Protein AF-K0RKS3-F1 (afdb_monomer_lite)

Sequence (203 aa):
MADDGNSTKRPNAKTAEDDRIIAELRRRNAELESEIEQRRGRQDELESEIEKLRSYRRRGGRREGDHEVLPVVTEVIVNTAVDLSRLDTSLVNQVSSFLGTARELLNLALTCKSFGRPDPETALNWSLVEEVARQIVRSRATDAEMSILPRYDSSCTVTWLSILHRFEHPLLFDVLLGRYVEYLNRDKTKVCGTYGRGYQGGS

Foldseek 3Di:
DDDDDPPPPDPPPVVVVVVVVVV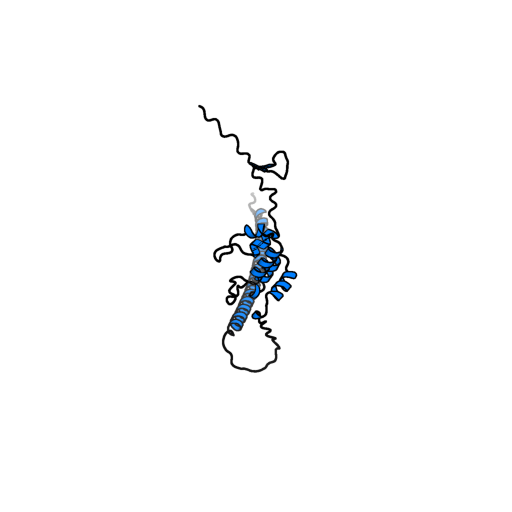VVVVVVVVVVVVVVVVVVVVVVVVVVVVVVVVVVVVVVPPPDDDDDDDDDDPPPPPCPPPCVPVDVVVLVVVLVVVVALVSLVVCLVVDVQQVAQDPVDPPRGGSSLVSLQVSCVVPDDPVRVVPDDPPDPPDPDTSSNVRNCVVVPPPCPPVPDPFKDADVPPPVGIDGPPDDDDDDDD

Secondary structure (DSSP, 8-state):
---------PPPHHHHHHHHHHHHHHHHHHHHHHHHHHHHHHHHHHHHHHHHHHHHHHHHTT-SS------------------GGG--HHHHHHHHHH--SHHHHHHHHHH-HHHHSB-SSSS--SBHHHHHHHHHHHHHS-HHHHHHSPP--TT----HHHHHHHHHS---GGG-S-TTEEEGGG-TT-EEE----------

Organism: Thalassiosira oceanica (NCBI:txid159749)

pLDDT: mean 70.83, std 16.68, range [35.34, 95.12]

Structure (mmCIF, N/CA/C/O backbone):
data_AF-K0RKS3-F1
#
_entry.id   AF-K0RKS3-F1
#
loop_
_atom_site.group_PDB
_atom_site.id
_atom_site.type_symbol
_atom_site.label_atom_id
_atom_site.label_alt_id
_atom_site.label_comp_id
_atom_site.label_asym_id
_atom_site.label_entity_id
_atom_site.label_seq_id
_atom_site.pdbx_PDB_ins_code
_atom_site.Cartn_x
_atom_site.Cartn_y
_atom_site.Cartn_z
_atom_site.occupancy
_atom_site.B_iso_or_equiv
_atom_site.auth_seq_id
_atom_site.auth_comp_id
_atom_site.auth_asym_id
_atom_site.auth_atom_id
_atom_site.pdbx_PDB_model_num
ATOM 1 N N . MET A 1 1 ? -57.908 56.350 61.487 1.00 42.00 1 MET A N 1
ATOM 2 C CA . MET A 1 1 ? -57.140 57.263 60.618 1.00 42.00 1 MET A CA 1
ATOM 3 C C . MET A 1 1 ? -55.837 56.554 60.288 1.00 42.00 1 MET A C 1
ATOM 5 O O . MET A 1 1 ? -55.171 56.178 61.240 1.00 42.00 1 MET A O 1
ATOM 9 N N . ALA A 1 2 ? -55.572 56.370 58.987 1.00 47.62 2 ALA A N 1
ATOM 10 C CA . ALA A 1 2 ? -54.361 55.855 58.321 1.00 47.62 2 ALA A CA 1
ATOM 11 C C . ALA A 1 2 ? -53.917 54.413 58.675 1.00 47.62 2 ALA A C 1
ATOM 13 O O . ALA A 1 2 ? -53.667 54.123 59.837 1.00 47.62 2 ALA A O 1
ATOM 14 N N . ASP A 1 3 ? -53.960 53.427 57.775 1.00 49.06 3 ASP A N 1
ATOM 15 C CA . ASP A 1 3 ? -53.414 53.282 56.401 1.00 49.06 3 ASP A CA 1
ATOM 16 C C . ASP A 1 3 ? -52.046 52.573 56.386 1.00 49.06 3 ASP A C 1
ATOM 18 O O . ASP A 1 3 ? -51.196 52.761 57.254 1.00 49.06 3 ASP A O 1
ATOM 22 N N . ASP A 1 4 ? -51.952 51.683 55.407 1.00 61.41 4 ASP A N 1
ATOM 23 C CA . ASP A 1 4 ? -51.148 50.487 55.249 1.00 61.41 4 ASP A CA 1
ATOM 24 C C . ASP A 1 4 ? -49.665 50.725 54.941 1.00 61.41 4 ASP A C 1
ATOM 26 O O . ASP A 1 4 ? -49.236 51.754 54.426 1.00 61.41 4 ASP A O 1
ATOM 30 N N . GLY A 1 5 ? -48.864 49.682 55.173 1.00 48.88 5 GLY A N 1
ATOM 31 C CA . GLY A 1 5 ? -47.469 49.652 54.740 1.00 48.88 5 GLY A CA 1
ATOM 32 C C . GLY A 1 5 ? -46.819 48.271 54.729 1.00 48.88 5 GLY A C 1
ATOM 33 O O . GLY A 1 5 ? -45.599 48.182 54.856 1.00 48.88 5 GLY A O 1
ATOM 34 N N . ASN A 1 6 ? -47.579 47.176 54.593 1.00 49.72 6 ASN A N 1
ATOM 35 C CA . ASN A 1 6 ? -46.974 45.854 54.401 1.00 49.72 6 ASN A CA 1
ATOM 36 C C . ASN A 1 6 ? -46.549 45.687 52.934 1.00 49.72 6 ASN A C 1
ATOM 38 O O . ASN A 1 6 ? -47.300 45.187 52.095 1.00 49.72 6 ASN A O 1
ATOM 42 N N . SER A 1 7 ? -45.330 46.130 52.628 1.00 49.47 7 SER A N 1
ATOM 43 C CA . SER A 1 7 ? -44.671 45.905 51.342 1.00 49.47 7 SER A CA 1
ATOM 44 C C . SER A 1 7 ? -44.356 44.416 51.162 1.00 49.47 7 SER A C 1
ATOM 46 O O . SER A 1 7 ? -43.252 43.931 51.408 1.00 49.47 7 SER A O 1
ATOM 48 N N . THR A 1 8 ? -45.352 43.665 50.700 1.00 52.31 8 THR A N 1
ATOM 49 C CA . THR A 1 8 ? -45.174 42.297 50.216 1.00 52.31 8 THR A CA 1
ATOM 50 C C . THR A 1 8 ? -44.309 42.365 48.957 1.00 52.31 8 THR A C 1
ATOM 52 O O . THR A 1 8 ? -44.796 42.575 47.846 1.00 52.31 8 THR A O 1
ATOM 55 N N . LYS A 1 9 ? -42.987 42.241 49.134 1.00 58.06 9 LYS A N 1
ATOM 56 C CA . LYS A 1 9 ? -42.023 42.045 48.047 1.00 58.06 9 LYS A CA 1
ATOM 57 C C . LYS A 1 9 ? -42.425 40.785 47.281 1.00 58.06 9 LYS A C 1
ATOM 59 O O . LYS A 1 9 ? -42.113 39.672 47.692 1.00 58.06 9 LYS A O 1
ATOM 64 N N . ARG A 1 10 ? -43.142 40.961 46.170 1.00 61.53 10 ARG A N 1
ATOM 65 C CA . ARG A 1 10 ? -43.351 39.901 45.183 1.00 61.53 10 ARG A CA 1
ATOM 66 C C . ARG A 1 10 ? -41.970 39.448 44.688 1.00 61.53 10 ARG A C 1
ATOM 68 O O . ARG A 1 10 ? -41.182 40.316 44.305 1.00 61.53 10 ARG A O 1
ATOM 75 N N . PRO A 1 11 ? -41.644 38.144 44.698 1.00 56.41 11 PRO A N 1
ATOM 76 C CA . PRO A 1 11 ? -40.397 37.677 44.110 1.00 56.41 11 PRO A CA 1
ATOM 77 C C . PRO A 1 11 ? -40.411 38.022 42.616 1.00 56.41 11 PRO A C 1
ATOM 79 O O . PRO A 1 11 ? -41.382 37.745 41.910 1.00 56.41 11 PRO A O 1
ATOM 82 N N . ASN A 1 12 ? -39.365 38.707 42.151 1.00 60.41 12 ASN A N 1
ATOM 83 C CA . ASN A 1 12 ? -39.224 39.113 40.757 1.00 60.41 12 ASN A CA 1
ATOM 84 C C . ASN A 1 12 ? -39.231 37.863 39.866 1.00 60.41 12 ASN A C 1
ATOM 86 O O . ASN A 1 12 ? -38.428 36.959 40.068 1.00 60.41 12 ASN A O 1
ATOM 90 N N . ALA A 1 13 ? -40.091 37.830 38.845 1.00 61.72 13 ALA A N 1
ATOM 91 C CA . ALA A 1 13 ? -40.214 36.698 37.918 1.00 61.72 13 ALA A CA 1
ATOM 92 C C . ALA A 1 13 ? -38.887 36.305 37.233 1.00 61.72 13 ALA A C 1
ATOM 94 O O . ALA A 1 13 ? -38.717 35.157 36.841 1.0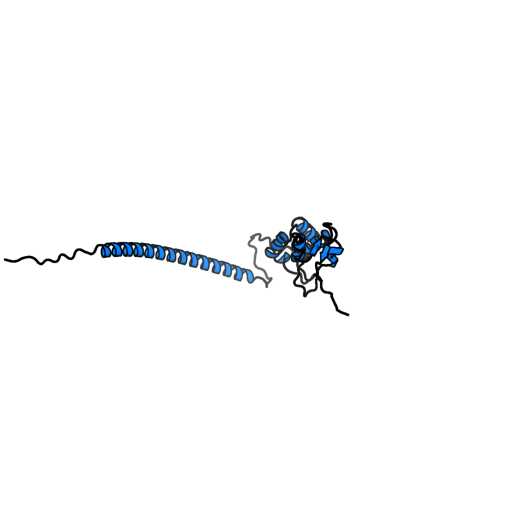0 61.72 13 ALA A O 1
ATOM 95 N N . LYS A 1 14 ? -37.929 37.239 37.142 1.00 66.31 14 LYS A N 1
ATOM 96 C CA . LYS A 1 14 ? -36.563 36.977 36.662 1.00 66.31 14 LYS A CA 1
ATOM 97 C C . LYS A 1 14 ? -35.789 36.018 37.575 1.00 66.31 14 LYS A C 1
ATOM 99 O O . LYS A 1 14 ? -35.139 35.115 37.079 1.00 66.31 14 LYS A O 1
ATOM 104 N N . THR A 1 15 ? -35.930 36.152 38.893 1.00 71.12 15 THR A N 1
ATOM 105 C CA . THR A 1 15 ? -35.208 35.330 39.876 1.00 71.12 15 THR A CA 1
ATOM 106 C C . THR A 1 15 ? -35.653 33.866 39.827 1.00 71.12 15 THR A C 1
ATOM 108 O O . THR A 1 15 ? -34.830 32.969 39.924 1.00 71.12 15 THR A O 1
ATOM 111 N N . ALA A 1 16 ? -36.945 33.618 39.585 1.00 74.31 16 ALA A N 1
ATOM 112 C CA . ALA A 1 16 ? -37.473 32.261 39.446 1.00 74.31 16 ALA A CA 1
ATOM 113 C C . ALA A 1 16 ? -37.014 31.559 38.154 1.00 74.31 16 ALA A C 1
ATOM 115 O O . ALA A 1 16 ? -36.912 30.335 38.126 1.00 74.31 16 ALA A O 1
ATOM 116 N N . GLU A 1 17 ? -36.757 32.317 37.085 1.00 80.06 17 GLU A N 1
ATOM 117 C CA . GLU A 1 17 ? -36.225 31.773 35.832 1.00 80.06 17 GLU A CA 1
ATOM 118 C C . GLU A 1 17 ? -34.720 31.501 35.942 1.00 80.06 17 GLU A C 1
ATOM 120 O O . GLU A 1 17 ? -34.258 30.432 35.543 1.00 80.06 17 GLU A O 1
ATOM 125 N N . ASP A 1 18 ? -33.975 32.403 36.586 1.00 83.75 18 ASP A N 1
ATOM 126 C CA . ASP A 1 18 ? -32.560 32.197 36.902 1.00 83.75 18 ASP A CA 1
ATOM 127 C C . ASP A 1 18 ? -32.364 30.935 37.768 1.00 83.75 18 ASP A C 1
ATOM 129 O O . ASP A 1 18 ? -31.497 30.112 37.476 1.00 83.75 18 ASP A O 1
ATOM 133 N N . ASP A 1 19 ? -33.224 30.711 38.769 1.00 86.06 19 ASP A N 1
ATOM 134 C CA . ASP A 1 19 ? -33.186 29.512 39.619 1.00 86.06 19 ASP A CA 1
ATOM 135 C C . ASP A 1 19 ? -33.435 28.213 38.831 1.00 86.06 19 ASP A C 1
ATOM 137 O O . ASP A 1 19 ? -32.806 27.184 39.102 1.00 86.06 19 ASP A O 1
ATOM 141 N N . ARG A 1 20 ? -34.314 28.247 37.820 1.00 87.25 20 ARG A N 1
ATOM 142 C CA . ARG A 1 20 ? -34.569 27.102 36.926 1.00 87.25 20 ARG A CA 1
ATOM 143 C C . ARG A 1 20 ? -33.373 26.806 36.034 1.00 87.25 20 ARG A C 1
ATOM 145 O O . ARG A 1 20 ? -32.985 25.646 35.906 1.00 87.25 20 ARG A O 1
ATOM 152 N N . ILE A 1 21 ? -32.767 27.842 35.459 1.00 89.94 21 ILE A N 1
ATOM 153 C CA . ILE A 1 21 ? -31.565 27.709 34.628 1.00 89.94 21 ILE A CA 1
ATOM 154 C C . ILE A 1 21 ? -30.411 27.148 35.467 1.00 89.94 21 ILE A C 1
ATOM 156 O O . ILE A 1 21 ? -29.719 26.231 35.030 1.00 89.94 21 ILE A O 1
ATOM 160 N N . ILE A 1 22 ? -30.234 27.633 36.699 1.00 91.25 22 ILE A N 1
ATOM 161 C CA . ILE A 1 22 ? -29.212 27.131 37.625 1.00 91.25 22 ILE A CA 1
ATOM 162 C C . ILE A 1 22 ? -29.457 25.657 37.973 1.00 91.25 22 ILE A C 1
ATOM 164 O O . ILE A 1 22 ? -28.504 24.877 38.020 1.00 91.25 22 ILE A O 1
ATOM 168 N N . ALA A 1 23 ? -30.709 25.252 38.205 1.00 90.50 23 ALA A N 1
ATOM 169 C CA . ALA A 1 23 ? -31.046 23.856 38.478 1.00 90.50 23 ALA A CA 1
ATOM 170 C C . ALA A 1 23 ? -30.726 22.940 37.283 1.00 90.50 23 ALA A C 1
ATOM 172 O O . ALA A 1 23 ? -30.129 21.877 37.470 1.00 90.50 23 ALA A O 1
ATOM 173 N N . GLU A 1 24 ? -31.044 23.372 36.062 1.00 93.06 24 GLU A N 1
ATOM 174 C CA . GLU A 1 24 ? -30.756 22.608 34.845 1.00 93.06 24 GLU A CA 1
ATOM 175 C C . GLU A 1 24 ? -29.248 22.520 34.563 1.00 93.06 24 GLU A C 1
ATOM 177 O O . GLU A 1 24 ? -28.729 21.446 34.257 1.00 93.06 24 GLU A O 1
ATOM 182 N N . LEU A 1 25 ? -28.505 23.617 34.756 1.00 93.19 25 LEU A N 1
ATOM 183 C CA . LEU A 1 25 ? -27.043 23.618 34.641 1.00 93.19 25 LEU A CA 1
ATOM 184 C C . LEU A 1 25 ? -26.387 22.688 35.666 1.00 93.19 25 LEU A C 1
ATOM 186 O O . LEU A 1 25 ? -25.456 21.964 35.325 1.00 93.19 25 LEU A O 1
ATOM 190 N N . ARG A 1 26 ? -26.885 22.655 36.909 1.00 93.38 26 ARG A N 1
ATOM 191 C CA . ARG A 1 26 ? -26.395 21.722 37.937 1.00 93.38 26 ARG A CA 1
ATOM 192 C C . ARG A 1 26 ? -26.655 20.269 37.560 1.00 93.38 26 ARG A C 1
ATOM 194 O O . ARG A 1 26 ? -25.766 19.441 37.730 1.00 93.38 26 ARG A O 1
ATOM 201 N N . ARG A 1 27 ? -27.838 19.965 37.021 1.00 94.06 27 ARG A N 1
ATOM 202 C CA . ARG A 1 27 ? -28.171 18.621 36.538 1.00 94.06 27 ARG A CA 1
ATOM 203 C C . ARG A 1 27 ? -27.228 18.188 35.417 1.00 94.06 27 ARG A C 1
ATOM 205 O O . ARG A 1 27 ? -26.667 17.098 35.483 1.00 94.06 27 ARG A O 1
ATOM 212 N N . ARG A 1 28 ? -27.020 19.053 34.423 1.00 92.88 28 ARG A N 1
ATOM 213 C CA . ARG A 1 28 ? -26.131 18.774 33.290 1.00 92.88 28 ARG A CA 1
ATOM 214 C C . ARG A 1 28 ? -24.668 18.651 33.713 1.00 92.88 28 ARG A C 1
ATOM 216 O O . ARG A 1 28 ? -23.963 17.803 33.184 1.00 92.88 28 ARG A O 1
ATOM 223 N N . ASN A 1 29 ? -24.221 19.448 34.683 1.00 91.69 29 ASN A N 1
ATOM 224 C CA . ASN A 1 29 ? -22.881 19.307 35.252 1.00 91.69 29 ASN A CA 1
ATOM 225 C C . ASN A 1 29 ? -22.706 17.956 35.952 1.00 91.69 29 ASN A C 1
ATOM 227 O O . ASN A 1 29 ? -21.710 17.293 35.699 1.00 91.69 29 ASN A O 1
ATOM 231 N N . ALA A 1 30 ? -23.683 17.507 36.745 1.00 94.50 30 ALA A N 1
ATOM 232 C CA . ALA A 1 30 ? -23.619 16.194 37.389 1.00 94.50 30 ALA A CA 1
ATOM 233 C C . ALA A 1 30 ? -23.585 15.038 36.368 1.00 94.50 30 ALA A C 1
ATOM 235 O O . ALA A 1 30 ? -22.858 14.062 36.548 1.00 94.50 30 ALA A O 1
ATOM 236 N N . GLU A 1 31 ? -24.339 15.152 35.271 1.00 95.12 31 GLU A N 1
ATOM 237 C CA . GLU A 1 31 ? -24.310 14.177 34.173 1.00 95.12 31 GLU A CA 1
ATOM 238 C C . GLU A 1 31 ? -22.947 14.155 33.462 1.00 95.12 31 GLU A C 1
ATOM 240 O O . GLU A 1 31 ? -22.367 13.086 33.269 1.00 95.12 31 GLU A O 1
ATOM 245 N N . LEU A 1 32 ? -22.395 15.328 33.137 1.00 94.25 32 LEU A N 1
ATOM 246 C CA . LEU A 1 32 ? -21.073 15.450 32.518 1.00 94.25 32 LEU A CA 1
ATOM 247 C C . LEU A 1 32 ? -19.954 14.940 33.433 1.00 94.25 32 LEU A C 1
ATOM 249 O O . LEU A 1 32 ? -19.039 14.273 32.958 1.00 94.25 32 LEU A O 1
ATOM 253 N N . GLU A 1 33 ? -20.024 15.215 34.736 1.00 93.88 33 GLU A N 1
ATOM 254 C CA . GLU A 1 33 ? -19.082 14.686 35.727 1.00 93.88 33 GLU A CA 1
ATOM 255 C C . GLU A 1 33 ? -19.133 13.153 35.778 1.00 93.88 33 GLU A C 1
ATOM 257 O O . GLU A 1 33 ? -18.087 12.504 35.740 1.00 93.88 33 GLU A O 1
ATOM 262 N N . SER A 1 34 ? -20.335 12.564 35.759 1.00 94.56 34 SER A N 1
ATOM 263 C CA . SER A 1 34 ? -20.501 11.108 35.686 1.00 94.56 34 SER A CA 1
ATOM 264 C C . SER A 1 34 ? -19.926 10.518 34.394 1.00 94.56 34 SER A C 1
ATOM 266 O O . SER A 1 34 ? -19.338 9.435 34.421 1.00 94.56 34 SER A O 1
ATOM 268 N N . GLU A 1 35 ? -20.091 11.195 33.255 1.00 94.12 35 GLU A N 1
ATOM 269 C CA . GLU A 1 35 ? -19.547 10.734 31.974 1.00 94.12 35 GLU A CA 1
ATOM 270 C C . GLU A 1 35 ? -18.014 10.830 31.942 1.00 94.12 35 GLU A C 1
ATOM 272 O O . GLU A 1 35 ? -17.340 9.926 31.439 1.00 94.12 35 GLU A O 1
ATOM 277 N N . ILE A 1 36 ? -17.448 11.900 32.505 1.00 95.06 36 ILE A N 1
ATOM 278 C CA . ILE A 1 36 ? -15.997 12.071 32.636 1.00 95.06 36 ILE A CA 1
ATOM 279 C C . ILE A 1 36 ? -15.411 10.944 33.483 1.00 95.06 36 ILE A C 1
ATOM 281 O O . ILE A 1 36 ? -14.413 10.349 33.075 1.00 95.06 36 ILE A O 1
ATOM 285 N N . GLU A 1 37 ? -16.036 10.615 34.611 1.00 94.69 37 GLU A N 1
ATOM 286 C CA . GLU A 1 37 ? -15.567 9.540 35.484 1.00 94.69 37 GLU A CA 1
ATOM 287 C C . GLU A 1 37 ? -15.614 8.179 34.776 1.00 94.69 37 GLU A C 1
ATOM 289 O O . GLU A 1 37 ? -14.643 7.423 34.789 1.00 94.69 37 GLU A O 1
ATOM 294 N N . GLN A 1 38 ? -16.695 7.901 34.040 1.00 94.88 38 GLN A N 1
ATOM 295 C CA . GLN A 1 38 ? -16.802 6.677 33.246 1.00 94.88 38 GLN A CA 1
ATOM 296 C C . GLN A 1 38 ? -15.717 6.592 32.161 1.00 94.88 38 GLN A C 1
ATOM 298 O O . GLN A 1 38 ? -15.143 5.525 31.926 1.00 94.88 38 GLN A O 1
ATOM 303 N N . ARG A 1 39 ? -15.434 7.704 31.473 1.00 94.62 39 ARG A N 1
ATOM 304 C CA . ARG A 1 39 ? -14.383 7.764 30.447 1.00 94.62 39 ARG A CA 1
ATOM 305 C C . ARG A 1 39 ? -12.995 7.571 31.054 1.00 94.62 39 ARG A C 1
ATOM 307 O O . ARG A 1 39 ? -12.196 6.862 30.448 1.00 94.62 39 ARG A O 1
ATOM 314 N N . ARG A 1 40 ? -12.731 8.143 32.234 1.00 92.88 40 ARG A N 1
ATOM 315 C CA . ARG A 1 40 ? -11.474 7.956 32.975 1.00 92.88 40 ARG A CA 1
ATOM 316 C C . ARG A 1 40 ? -11.265 6.499 33.366 1.00 92.88 40 ARG A C 1
ATOM 318 O O . ARG A 1 40 ? -10.239 5.942 33.005 1.00 92.88 40 ARG A O 1
ATOM 325 N N . GLY A 1 41 ? -12.273 5.843 33.946 1.00 94.00 41 GLY A N 1
ATOM 326 C CA . GLY A 1 41 ? -12.173 4.418 34.282 1.00 94.00 41 GLY A CA 1
ATOM 327 C C . GLY A 1 41 ? -11.891 3.530 33.062 1.00 94.00 41 GLY A C 1
ATOM 328 O O . GLY A 1 41 ? -11.064 2.624 33.122 1.00 94.00 41 GLY A O 1
ATOM 329 N N . ARG A 1 42 ? -12.516 3.832 31.915 1.00 94.12 42 ARG A N 1
ATOM 330 C CA . ARG A 1 42 ? -12.252 3.111 30.658 1.00 94.12 42 ARG A CA 1
ATOM 331 C C . ARG A 1 42 ? -10.840 3.375 30.120 1.00 94.12 42 ARG A C 1
ATOM 333 O O . ARG A 1 42 ? -10.242 2.492 29.513 1.00 94.12 42 ARG A O 1
ATOM 340 N N . GLN A 1 43 ? -10.316 4.583 30.315 1.00 93.31 43 GLN A N 1
ATOM 341 C CA . GLN A 1 43 ? -8.949 4.924 29.934 1.00 93.31 43 GLN A CA 1
ATOM 342 C C . GLN A 1 43 ? -7.933 4.179 30.810 1.00 93.31 43 GLN A C 1
ATOM 344 O O . GLN A 1 43 ? -7.010 3.584 30.262 1.00 93.31 43 GLN A O 1
ATOM 349 N N . ASP A 1 44 ? -8.152 4.121 32.125 1.00 94.00 44 ASP A N 1
ATOM 350 C CA . ASP A 1 44 ? -7.295 3.385 33.063 1.00 94.00 44 ASP A CA 1
ATOM 351 C C . ASP A 1 44 ? -7.256 1.877 32.741 1.00 94.00 44 ASP A C 1
ATOM 353 O O . ASP A 1 44 ? -6.198 1.243 32.787 1.00 94.00 44 ASP A O 1
ATOM 357 N N . GLU A 1 45 ? -8.398 1.294 32.356 1.00 95.12 45 GLU A N 1
ATOM 358 C CA . GLU A 1 45 ? -8.487 -0.106 31.918 1.00 95.12 45 GLU A CA 1
ATOM 359 C C . GLU A 1 45 ? -7.667 -0.361 30.643 1.00 95.12 45 GLU A C 1
ATOM 361 O O . GLU A 1 45 ? -6.851 -1.286 30.598 1.00 95.12 45 GLU A O 1
ATOM 366 N N . LEU A 1 46 ? -7.827 0.493 29.627 1.00 94.25 46 LEU A N 1
ATOM 367 C CA . LEU A 1 46 ? -7.068 0.400 28.377 1.00 94.25 46 LEU A CA 1
ATOM 368 C C . LEU A 1 46 ? -5.564 0.615 28.597 1.00 94.25 46 LEU A C 1
ATOM 370 O O . LEU A 1 46 ? -4.744 -0.069 27.983 1.00 94.25 46 LEU A O 1
ATOM 374 N N . GLU A 1 47 ? -5.177 1.538 29.478 1.00 94.56 47 GLU A N 1
ATOM 375 C CA . GLU A 1 47 ? -3.775 1.772 29.833 1.00 94.56 47 GLU A CA 1
ATOM 376 C C . GLU A 1 47 ? -3.161 0.554 30.544 1.00 94.56 47 GLU A C 1
ATOM 378 O O . GLU A 1 47 ? -2.046 0.142 30.205 1.00 94.56 47 GLU A O 1
ATOM 383 N N . SER A 1 48 ? -3.908 -0.088 31.448 1.00 92.50 48 SER A N 1
ATOM 384 C CA . SER A 1 48 ? -3.523 -1.354 32.088 1.00 92.50 48 SER A CA 1
ATOM 385 C C . SER A 1 48 ? -3.336 -2.482 31.066 1.00 92.50 48 SER A C 1
ATOM 387 O O . SER A 1 48 ? -2.341 -3.216 31.107 1.00 92.50 48 SER A O 1
ATOM 389 N N . GLU A 1 49 ? -4.241 -2.595 30.092 1.00 93.06 49 GLU A N 1
ATOM 390 C CA . GLU A 1 49 ? -4.140 -3.583 29.018 1.00 93.06 49 GLU A CA 1
ATOM 391 C C . GLU A 1 49 ? -2.924 -3.331 28.114 1.00 93.06 49 GLU A C 1
ATOM 393 O O . GLU A 1 49 ? -2.159 -4.257 27.822 1.00 93.06 49 GLU A O 1
ATOM 398 N N . ILE A 1 50 ? -2.680 -2.076 27.726 1.00 90.81 50 ILE A N 1
ATOM 399 C CA . ILE A 1 50 ? -1.498 -1.683 26.949 1.00 90.81 50 ILE A CA 1
ATOM 400 C C . ILE A 1 50 ? -0.218 -2.023 27.712 1.00 90.81 50 ILE A C 1
ATOM 402 O O . ILE A 1 50 ? 0.719 -2.569 27.119 1.00 90.81 50 ILE A O 1
ATOM 406 N N . GLU A 1 51 ? -0.154 -1.742 29.014 1.00 93.62 51 GLU A N 1
ATOM 407 C CA . GLU A 1 51 ? 1.021 -2.065 29.823 1.00 93.62 51 GLU A CA 1
ATOM 408 C C . GLU A 1 51 ? 1.220 -3.581 29.941 1.00 93.62 51 GLU A C 1
ATOM 410 O O . GLU A 1 51 ? 2.343 -4.081 29.801 1.00 93.62 51 GLU A O 1
ATOM 415 N N . LYS A 1 52 ? 0.130 -4.347 30.067 1.00 90.69 52 LYS A N 1
ATOM 416 C CA . LYS A 1 52 ? 0.164 -5.812 30.037 1.00 90.69 52 LYS A CA 1
ATOM 417 C C . LYS A 1 52 ? 0.705 -6.330 28.702 1.00 90.69 52 LYS A C 1
ATOM 419 O O . LYS A 1 52 ? 1.633 -7.141 28.703 1.00 90.69 52 LYS A O 1
ATOM 424 N N . LEU A 1 53 ? 0.225 -5.823 27.566 1.00 83.62 53 LEU A N 1
ATOM 425 C CA . LEU A 1 53 ? 0.714 -6.190 26.229 1.00 83.62 53 LEU A CA 1
ATOM 426 C C . LEU A 1 53 ? 2.184 -5.797 26.016 1.00 83.62 53 LEU A C 1
ATOM 428 O O . LEU A 1 53 ? 2.968 -6.574 25.463 1.00 83.62 53 LEU A O 1
ATOM 432 N N . ARG A 1 54 ? 2.603 -4.626 26.511 1.00 85.94 54 ARG A N 1
ATOM 433 C CA . ARG A 1 54 ? 4.012 -4.199 26.511 1.00 85.94 54 ARG A CA 1
ATOM 434 C C . ARG A 1 54 ? 4.877 -5.110 27.375 1.00 85.94 54 ARG A C 1
ATOM 436 O O . ARG A 1 54 ? 6.012 -5.407 27.000 1.00 85.94 54 ARG A O 1
ATOM 443 N N . SER A 1 55 ? 4.363 -5.583 28.509 1.00 80.25 55 SER A N 1
ATOM 444 C CA . SER A 1 55 ? 5.053 -6.554 29.362 1.00 80.25 55 SER A CA 1
ATOM 445 C C . SER A 1 55 ? 5.222 -7.908 28.662 1.00 80.25 55 SER A C 1
ATOM 447 O O . SER A 1 55 ? 6.326 -8.454 28.671 1.00 80.25 55 SER A O 1
ATOM 449 N N . TYR A 1 56 ? 4.192 -8.403 27.962 1.00 78.06 56 TYR A N 1
ATOM 450 C CA . TYR A 1 56 ? 4.277 -9.624 27.157 1.00 78.06 56 TYR A CA 1
ATOM 451 C C . TYR A 1 56 ? 5.296 -9.484 26.030 1.00 78.06 56 TYR A C 1
ATOM 453 O O . TYR A 1 56 ? 6.141 -10.360 25.861 1.00 78.06 56 TYR A O 1
ATOM 461 N N . ARG A 1 57 ? 5.293 -8.354 25.315 1.00 77.50 57 ARG A N 1
ATOM 462 C CA . ARG A 1 57 ? 6.278 -8.078 24.261 1.00 77.50 57 ARG A CA 1
ATOM 463 C C . ARG A 1 57 ? 7.706 -8.003 24.813 1.00 77.50 57 ARG A C 1
ATOM 465 O O . ARG A 1 57 ? 8.618 -8.538 24.195 1.00 77.50 57 ARG A O 1
ATOM 472 N N . ARG A 1 58 ? 7.905 -7.409 25.998 1.00 75.62 58 ARG A N 1
ATOM 473 C CA . ARG A 1 58 ? 9.213 -7.386 26.682 1.00 75.62 58 ARG A CA 1
ATOM 474 C C . ARG A 1 58 ? 9.669 -8.772 27.145 1.00 75.62 58 ARG A C 1
ATOM 476 O O . ARG A 1 58 ? 10.857 -9.064 27.060 1.00 75.62 58 ARG A O 1
ATOM 483 N N . ARG A 1 59 ? 8.753 -9.632 27.606 1.00 67.94 59 ARG A N 1
ATOM 484 C CA . ARG A 1 59 ? 9.070 -11.024 27.975 1.00 67.94 59 ARG A CA 1
ATOM 485 C C . ARG A 1 59 ? 9.356 -11.897 26.748 1.00 67.94 59 ARG A C 1
ATOM 487 O O . ARG A 1 59 ? 10.269 -12.711 26.800 1.00 67.94 59 ARG A O 1
ATOM 494 N N . GLY A 1 60 ? 8.633 -11.696 25.646 1.00 60.09 60 GLY A N 1
ATOM 495 C CA . GLY A 1 60 ? 8.867 -12.387 24.372 1.00 60.09 60 GLY A CA 1
ATOM 496 C C . GLY A 1 60 ? 10.138 -11.932 23.645 1.00 60.09 60 GLY A C 1
ATOM 497 O O . GLY A 1 60 ? 10.768 -12.733 22.968 1.00 60.09 60 GLY A O 1
ATOM 498 N N . GLY A 1 61 ? 10.561 -10.678 23.836 1.00 53.53 61 GLY A N 1
ATOM 499 C CA . GLY A 1 61 ? 11.774 -10.104 23.239 1.00 53.53 61 GLY A CA 1
ATOM 500 C C . GLY A 1 61 ? 13.091 -10.424 23.959 1.00 53.53 61 GLY A C 1
ATOM 501 O O . GLY A 1 61 ? 14.117 -9.867 23.590 1.00 53.53 61 GLY A O 1
ATOM 502 N N . ARG A 1 62 ? 13.087 -11.283 24.990 1.00 48.44 62 ARG A N 1
ATOM 503 C CA . ARG A 1 62 ? 14.297 -11.747 25.706 1.00 48.44 62 ARG A CA 1
ATOM 504 C C . ARG A 1 62 ? 14.722 -13.180 25.350 1.00 48.44 62 ARG A C 1
ATOM 506 O O . ARG A 1 62 ? 15.513 -13.769 26.073 1.00 48.44 62 ARG A O 1
ATOM 513 N N . ARG A 1 63 ? 14.200 -13.750 24.259 1.00 48.22 63 ARG A N 1
ATOM 514 C CA . ARG A 1 63 ? 14.580 -15.086 23.753 1.00 48.22 63 ARG A CA 1
ATOM 515 C C . ARG A 1 63 ? 15.354 -15.042 22.432 1.00 48.22 63 ARG A C 1
ATOM 517 O O . ARG A 1 63 ? 15.329 -15.994 21.663 1.00 48.22 63 ARG A O 1
ATOM 524 N N . GLU A 1 64 ? 16.057 -13.945 22.187 1.00 49.88 64 GLU A N 1
ATOM 525 C CA . GLU A 1 64 ? 17.099 -13.863 21.164 1.00 49.88 64 GLU A CA 1
ATOM 526 C C . GLU A 1 64 ? 18.447 -13.984 21.894 1.00 49.88 64 GLU A C 1
ATOM 528 O O . GLU A 1 64 ? 19.046 -12.986 22.282 1.00 49.88 64 GLU A O 1
ATOM 533 N N . GLY A 1 65 ? 18.842 -15.225 22.206 1.00 47.88 65 GLY A N 1
ATOM 534 C CA . GLY A 1 65 ? 20.082 -15.548 22.924 1.00 47.88 65 GLY A CA 1
ATOM 535 C C . GLY A 1 65 ? 19.868 -16.475 24.121 1.00 47.88 65 GLY A C 1
ATOM 536 O O . GLY A 1 65 ? 19.666 -15.998 25.229 1.00 47.88 65 GLY A O 1
ATOM 537 N N . ASP A 1 66 ? 19.810 -17.781 23.853 1.00 36.81 66 ASP A N 1
ATOM 538 C CA . ASP A 1 66 ? 20.414 -18.874 24.639 1.00 36.81 66 ASP A CA 1
ATOM 539 C C . ASP A 1 66 ? 19.693 -20.190 24.311 1.00 36.81 66 ASP A C 1
ATOM 541 O O . ASP A 1 66 ? 18.583 -20.483 24.763 1.00 36.81 66 ASP A O 1
ATOM 545 N N . HIS A 1 67 ? 20.353 -20.981 23.465 1.00 46.66 67 HIS A N 1
ATOM 546 C CA . HIS A 1 67 ? 20.191 -22.427 23.442 1.00 46.66 67 HIS A CA 1
ATOM 547 C C . HIS A 1 67 ? 20.672 -22.966 24.791 1.00 46.66 67 HIS A C 1
ATOM 549 O O . HIS A 1 67 ? 21.827 -22.752 25.111 1.00 46.66 67 HIS A O 1
ATOM 555 N N . GLU A 1 68 ? 19.805 -23.629 25.556 1.00 45.19 68 GLU A N 1
ATOM 556 C CA . GLU A 1 68 ? 20.079 -24.851 26.335 1.00 45.19 68 GLU A CA 1
ATOM 557 C C . GLU A 1 68 ? 18.774 -25.252 27.074 1.00 45.19 68 GLU A C 1
ATOM 559 O O . GLU A 1 68 ? 18.274 -24.556 27.954 1.00 45.19 68 GLU A O 1
ATOM 564 N N . VAL A 1 69 ? 18.194 -26.358 26.599 1.00 62.09 69 VAL A N 1
ATOM 565 C CA . VAL A 1 69 ? 17.281 -27.347 27.217 1.00 62.09 69 VAL A CA 1
ATOM 566 C C . VAL A 1 69 ? 16.393 -26.934 28.406 1.00 62.09 69 VAL A C 1
ATOM 568 O O . VAL A 1 69 ? 16.895 -26.753 29.503 1.00 62.09 69 VAL A O 1
ATOM 571 N N . LEU A 1 70 ? 15.060 -27.012 28.246 1.00 35.34 70 LEU A N 1
ATOM 572 C CA . LEU A 1 70 ? 14.102 -27.489 29.272 1.00 35.34 70 LEU A CA 1
ATOM 573 C C . LEU A 1 70 ? 12.743 -27.868 28.616 1.00 35.34 70 LEU A C 1
ATOM 575 O O . LEU A 1 70 ? 12.495 -27.497 27.468 1.00 35.34 70 LEU A O 1
ATOM 579 N N . PRO A 1 71 ? 11.905 -28.695 29.274 1.00 41.16 71 PRO A N 1
ATOM 580 C CA . PRO A 1 71 ? 11.354 -29.915 28.708 1.00 41.16 71 PRO A CA 1
ATOM 581 C C . PRO A 1 71 ? 9.944 -29.751 28.136 1.00 41.16 71 PRO A C 1
ATOM 583 O O . PRO A 1 71 ? 9.183 -28.857 28.495 1.00 41.16 71 PRO A O 1
ATOM 586 N N . VAL A 1 72 ? 9.630 -30.693 27.250 1.00 47.38 72 VAL A N 1
ATOM 587 C CA . VAL A 1 72 ? 8.372 -30.907 26.532 1.00 47.38 72 VAL A CA 1
ATOM 588 C C . VAL A 1 72 ? 7.135 -30.655 27.405 1.00 47.38 72 VAL A C 1
ATOM 590 O O . VAL A 1 72 ? 6.760 -31.482 28.231 1.00 47.38 72 VAL A O 1
ATOM 593 N N . VAL A 1 73 ? 6.440 -29.555 27.127 1.00 40.75 73 VAL A N 1
ATOM 594 C CA . VAL A 1 73 ? 4.975 -29.532 27.115 1.00 40.75 73 VAL A CA 1
ATOM 595 C C . VAL A 1 73 ? 4.600 -29.171 25.689 1.00 40.75 73 VAL A C 1
ATOM 597 O O . VAL A 1 73 ? 4.949 -28.105 25.188 1.00 40.75 73 VAL A O 1
ATOM 600 N N . THR A 1 74 ? 3.981 -30.129 25.011 1.00 48.72 74 THR A N 1
ATOM 601 C CA . THR A 1 74 ? 3.531 -30.052 23.625 1.00 48.72 74 THR A CA 1
ATOM 602 C C . THR A 1 74 ? 2.409 -29.026 23.483 1.00 48.72 74 THR A C 1
ATOM 604 O O . THR A 1 74 ? 1.242 -29.386 23.362 1.00 48.72 74 THR A O 1
ATOM 607 N N . GLU A 1 75 ? 2.745 -27.745 23.450 1.00 41.22 75 GLU A N 1
ATOM 608 C CA . GLU A 1 75 ? 2.065 -26.883 22.499 1.00 41.22 75 GLU A CA 1
ATOM 609 C C . GLU A 1 75 ? 2.870 -26.997 21.218 1.00 41.22 75 GLU A C 1
ATOM 611 O O . GLU A 1 75 ? 4.046 -26.636 21.165 1.00 41.22 75 GLU A O 1
ATOM 616 N N . VAL A 1 76 ? 2.250 -27.598 20.205 1.00 44.34 76 VAL A N 1
ATOM 617 C CA . VAL A 1 76 ? 2.749 -27.612 18.833 1.00 44.34 76 VAL A CA 1
ATOM 618 C C . VAL A 1 76 ? 2.708 -26.165 18.337 1.00 44.34 76 VAL A C 1
ATOM 620 O O . VAL A 1 76 ? 1.861 -25.767 17.547 1.00 44.34 76 VAL A O 1
ATOM 623 N N . ILE A 1 77 ? 3.617 -25.341 18.850 1.00 48.69 77 ILE A N 1
ATOM 624 C CA . ILE A 1 77 ? 4.044 -24.129 18.188 1.00 48.69 77 ILE A CA 1
ATOM 625 C C . ILE A 1 77 ? 4.925 -24.661 17.075 1.00 48.69 77 ILE A C 1
ATOM 627 O O . ILE A 1 77 ? 6.104 -24.965 17.263 1.00 48.69 77 ILE A O 1
ATOM 631 N N . VAL A 1 78 ? 4.310 -24.858 15.912 1.00 45.41 78 VAL A N 1
ATOM 632 C CA . VAL A 1 78 ? 5.073 -25.004 14.686 1.00 45.41 78 VAL A CA 1
ATOM 633 C C . VAL A 1 78 ? 5.776 -23.663 14.506 1.00 45.41 78 VAL A C 1
ATOM 635 O O . VAL A 1 78 ? 5.234 -22.732 13.919 1.00 45.41 78 VAL A O 1
ATOM 638 N N . ASN A 1 79 ? 6.986 -23.537 15.049 1.00 45.81 79 ASN A N 1
ATOM 639 C CA . ASN A 1 79 ? 7.939 -22.553 14.577 1.00 45.81 79 ASN A CA 1
ATOM 640 C C . ASN A 1 79 ? 8.314 -22.991 13.158 1.00 45.81 79 ASN A C 1
ATOM 642 O O . ASN A 1 79 ? 9.399 -23.514 12.917 1.00 45.81 79 ASN A O 1
ATOM 646 N N . THR A 1 80 ? 7.418 -22.768 12.195 1.00 47.91 80 THR A N 1
ATOM 647 C CA . THR A 1 80 ? 7.839 -22.560 10.817 1.00 47.91 80 THR A CA 1
ATOM 648 C C . THR A 1 80 ? 8.543 -21.209 10.811 1.00 47.91 80 THR A C 1
ATOM 650 O O . THR A 1 80 ? 7.990 -20.201 10.374 1.00 47.91 80 THR A O 1
ATOM 653 N N . ALA A 1 81 ? 9.758 -21.152 11.362 1.00 48.06 81 ALA A N 1
ATOM 654 C CA . ALA A 1 81 ? 10.712 -20.168 10.897 1.00 48.06 81 ALA A CA 1
ATOM 655 C C . ALA A 1 81 ? 10.913 -20.529 9.426 1.00 48.06 81 ALA A C 1
ATOM 657 O O . ALA A 1 81 ? 11.608 -21.488 9.096 1.00 48.06 81 ALA A O 1
ATOM 658 N N . VAL A 1 82 ? 10.135 -19.875 8.563 1.00 49.66 82 VAL A N 1
ATOM 659 C CA . VAL A 1 82 ? 10.234 -20.080 7.128 1.00 49.66 82 VAL A CA 1
ATOM 660 C C . VAL A 1 82 ? 11.604 -19.544 6.768 1.00 49.66 82 VAL A C 1
ATOM 662 O O . VAL A 1 82 ? 11.858 -18.350 6.897 1.00 49.66 82 VAL A O 1
ATOM 665 N N . ASP A 1 83 ? 12.502 -20.449 6.410 1.00 50.34 83 ASP A N 1
ATOM 666 C CA . ASP A 1 83 ? 13.796 -20.093 5.868 1.00 50.34 83 ASP A CA 1
ATOM 667 C C . ASP A 1 83 ? 13.571 -19.411 4.517 1.00 50.34 83 ASP A C 1
ATOM 669 O O . ASP A 1 83 ? 13.246 -20.047 3.510 1.00 50.34 83 ASP A O 1
ATOM 673 N N . LEU A 1 84 ? 13.670 -18.085 4.532 1.00 55.81 84 LEU A N 1
ATOM 674 C CA . LEU A 1 84 ? 13.451 -17.255 3.359 1.00 55.81 84 LEU A CA 1
ATOM 675 C C . LEU A 1 84 ? 14.689 -17.165 2.471 1.00 55.81 84 LEU A C 1
ATOM 677 O O . LEU A 1 84 ? 14.572 -16.623 1.379 1.00 55.81 84 LEU A O 1
ATOM 681 N N . SER A 1 85 ? 15.821 -17.773 2.854 1.00 56.25 85 SER A N 1
ATOM 682 C CA . SER A 1 85 ? 16.932 -17.993 1.914 1.00 56.25 85 SER A CA 1
ATOM 683 C C . SER A 1 85 ? 16.505 -18.868 0.724 1.00 56.25 85 SER A C 1
ATOM 685 O O . SER A 1 85 ? 17.138 -18.864 -0.329 1.00 56.25 85 SER A O 1
ATOM 687 N N . ARG A 1 86 ? 15.376 -19.584 0.867 1.00 54.22 86 ARG A N 1
ATOM 688 C CA . ARG A 1 86 ? 14.715 -20.367 -0.185 1.00 54.22 86 ARG A CA 1
ATOM 689 C C . ARG A 1 86 ? 13.662 -19.581 -0.976 1.00 54.22 86 ARG A C 1
ATOM 691 O O . ARG A 1 86 ? 13.061 -20.162 -1.881 1.00 54.22 86 ARG A O 1
ATOM 698 N N . LEU A 1 87 ? 13.408 -18.304 -0.656 1.00 59.97 87 LEU A N 1
ATOM 699 C CA . LEU A 1 87 ? 12.625 -17.399 -1.509 1.00 59.97 87 LEU A CA 1
ATOM 700 C C . LEU A 1 87 ? 13.465 -17.050 -2.741 1.00 59.97 87 LEU A C 1
ATOM 702 O O . LEU A 1 87 ? 14.041 -15.973 -2.854 1.00 59.97 87 LEU A O 1
ATOM 706 N N . ASP A 1 88 ? 13.554 -18.000 -3.660 1.00 63.16 88 ASP A N 1
ATOM 707 C CA . ASP A 1 88 ? 14.222 -17.792 -4.931 1.00 63.16 88 ASP A CA 1
ATOM 708 C C . ASP A 1 88 ? 13.467 -16.749 -5.775 1.00 63.16 88 ASP A C 1
ATOM 710 O O . ASP A 1 88 ? 12.256 -16.546 -5.637 1.00 63.16 88 ASP A O 1
ATOM 714 N N . THR A 1 89 ? 14.185 -16.135 -6.712 1.00 63.28 89 THR A N 1
ATOM 715 C CA . THR A 1 89 ? 13.646 -15.220 -7.726 1.00 63.28 89 THR A CA 1
ATOM 716 C C . THR A 1 89 ? 12.431 -15.833 -8.437 1.00 63.28 89 THR A C 1
ATOM 718 O O . THR A 1 89 ? 11.494 -15.127 -8.793 1.00 63.28 89 THR A O 1
ATOM 721 N N . SER A 1 90 ? 12.385 -17.160 -8.594 1.00 67.12 90 SER A N 1
ATOM 722 C CA . SER A 1 90 ? 11.229 -17.877 -9.143 1.00 67.12 90 SER A CA 1
ATOM 723 C C . SER A 1 90 ? 9.951 -17.758 -8.297 1.00 67.12 90 SER A C 1
ATOM 725 O O . SER A 1 90 ? 8.872 -17.551 -8.853 1.00 67.12 90 SER A O 1
ATOM 727 N N . LEU A 1 91 ? 10.043 -17.821 -6.965 1.00 68.31 91 LEU A N 1
ATOM 728 C CA . LEU A 1 91 ? 8.887 -17.642 -6.082 1.00 68.31 91 LEU A CA 1
ATOM 729 C C . LEU A 1 91 ? 8.468 -16.171 -6.014 1.00 68.31 91 LEU A C 1
ATOM 731 O O . LEU A 1 91 ? 7.283 -15.862 -5.939 1.00 68.31 91 LEU A O 1
ATOM 735 N N . VAL A 1 92 ? 9.437 -15.263 -6.098 1.00 65.12 92 VAL A N 1
ATOM 736 C CA . VAL A 1 92 ? 9.205 -13.822 -6.229 1.00 65.12 92 VAL A CA 1
ATOM 737 C C . VAL A 1 92 ? 8.397 -13.519 -7.489 1.00 65.12 92 VAL A C 1
ATOM 739 O O . VAL A 1 92 ? 7.400 -12.806 -7.412 1.00 65.12 92 VAL A O 1
ATOM 742 N N . ASN A 1 93 ? 8.755 -14.142 -8.615 1.00 66.94 93 ASN A N 1
ATOM 743 C CA . ASN A 1 93 ? 8.002 -14.064 -9.869 1.00 66.94 93 ASN A CA 1
ATOM 744 C C . ASN A 1 93 ? 6.587 -14.648 -9.730 1.00 66.94 93 ASN A C 1
ATOM 746 O O . ASN A 1 93 ? 5.629 -14.152 -10.320 1.00 66.94 93 ASN A O 1
ATOM 750 N N . GLN A 1 94 ? 6.435 -15.719 -8.951 1.00 70.31 94 GLN A N 1
ATOM 751 C CA . GLN A 1 94 ? 5.133 -16.336 -8.726 1.00 70.31 94 GLN A CA 1
ATOM 752 C C . GLN A 1 94 ? 4.240 -15.463 -7.835 1.00 70.31 94 GLN A C 1
ATOM 754 O O . GLN A 1 94 ? 3.079 -15.249 -8.166 1.00 70.31 94 GLN A O 1
ATOM 759 N N . VAL A 1 95 ? 4.761 -14.909 -6.740 1.00 68.25 95 VAL A N 1
ATOM 760 C CA . VAL A 1 95 ? 4.018 -13.986 -5.866 1.00 68.25 95 VAL A CA 1
ATOM 761 C C . VAL A 1 95 ? 3.693 -12.689 -6.606 1.00 68.25 95 VAL A C 1
ATOM 763 O O . VAL A 1 95 ? 2.568 -12.204 -6.512 1.00 68.25 95 VAL A O 1
ATOM 766 N N . SER A 1 96 ? 4.627 -12.162 -7.401 1.00 65.06 96 SER A N 1
ATOM 767 C CA . SER A 1 96 ? 4.385 -10.976 -8.226 1.00 65.06 96 SER A CA 1
ATOM 768 C C . SER A 1 96 ? 3.326 -11.201 -9.298 1.00 65.06 96 SER A C 1
ATOM 770 O O . SER A 1 96 ? 2.579 -10.281 -9.606 1.00 65.06 96 SER A O 1
ATOM 772 N N . SER A 1 97 ? 3.170 -12.427 -9.807 1.00 69.75 97 SER A N 1
ATOM 773 C CA . SER A 1 97 ? 2.075 -12.737 -10.733 1.00 69.75 97 SER A CA 1
ATOM 774 C C . SER A 1 97 ? 0.684 -12.518 -10.116 1.00 69.75 97 SER A C 1
ATOM 776 O O . SER A 1 97 ? -0.264 -12.228 -10.844 1.00 69.75 97 SER A O 1
ATOM 778 N N . PHE A 1 98 ? 0.569 -12.596 -8.783 1.00 73.44 98 PHE A N 1
ATOM 779 C CA . PHE A 1 98 ? -0.661 -12.297 -8.044 1.00 73.44 98 PHE A CA 1
ATOM 780 C C . PHE A 1 98 ? -0.758 -10.838 -7.576 1.00 73.44 98 PHE A C 1
ATOM 782 O O . PHE A 1 98 ? -1.848 -10.397 -7.220 1.00 73.44 98 PHE A O 1
ATOM 789 N N . LEU A 1 99 ? 0.355 -10.098 -7.556 1.00 73.94 99 LEU A N 1
ATOM 790 C CA . LEU A 1 99 ? 0.435 -8.710 -7.095 1.00 73.94 99 LEU A CA 1
ATOM 791 C C . LEU A 1 99 ? 0.777 -7.817 -8.288 1.00 73.94 99 LEU A C 1
ATOM 793 O O . LEU A 1 99 ? 1.939 -7.606 -8.631 1.00 73.94 99 LEU A O 1
ATOM 797 N N . GLY A 1 100 ? -0.264 -7.325 -8.953 1.00 70.25 100 GLY A N 1
ATOM 798 C CA . GLY A 1 100 ? -0.137 -6.626 -10.229 1.00 70.25 100 GLY A CA 1
ATOM 799 C C . GLY A 1 100 ? 0.135 -5.130 -10.103 1.00 70.25 100 GLY A C 1
ATOM 800 O O . GLY A 1 100 ? 0.495 -4.512 -11.113 1.00 70.25 100 GLY A O 1
ATOM 801 N N . THR A 1 101 ? -0.055 -4.562 -8.904 1.00 83.62 101 THR A N 1
ATOM 802 C CA . THR A 1 101 ? 0.029 -3.116 -8.658 1.00 83.62 101 THR A CA 1
ATOM 803 C C . THR A 1 101 ? 1.108 -2.717 -7.649 1.00 83.62 101 THR A C 1
ATOM 805 O O . THR A 1 101 ? 1.372 -3.419 -6.668 1.00 83.62 101 THR A O 1
ATOM 808 N N . ALA A 1 102 ? 1.679 -1.522 -7.814 1.00 83.88 102 ALA A N 1
ATOM 809 C CA . ALA A 1 102 ? 2.636 -0.934 -6.878 1.00 83.88 102 ALA A CA 1
ATOM 810 C C . ALA A 1 102 ? 2.057 -0.816 -5.459 1.00 83.88 102 ALA A C 1
ATOM 812 O O . ALA A 1 102 ? 2.770 -0.978 -4.468 1.00 83.88 102 ALA A O 1
ATOM 813 N N . ARG A 1 103 ? 0.748 -0.564 -5.345 1.00 86.12 103 ARG A N 1
ATOM 814 C CA . ARG A 1 103 ? 0.054 -0.439 -4.056 1.00 86.12 103 ARG A CA 1
ATOM 815 C C . ARG A 1 103 ? -0.054 -1.774 -3.318 1.00 86.12 103 ARG A C 1
ATOM 817 O O . ARG A 1 103 ? 0.138 -1.809 -2.105 1.00 86.12 103 ARG A O 1
ATOM 824 N N . GLU A 1 104 ? -0.354 -2.861 -4.021 1.00 88.31 104 GLU A N 1
ATOM 825 C CA . GLU A 1 104 ? -0.397 -4.210 -3.440 1.00 88.31 104 GLU A CA 1
ATOM 826 C C . GLU A 1 104 ? 0.982 -4.641 -2.937 1.00 88.31 104 GLU A C 1
ATOM 828 O O . GLU A 1 104 ? 1.122 -5.122 -1.812 1.00 88.31 104 GLU A O 1
ATOM 833 N N . LEU A 1 105 ? 2.010 -4.373 -3.738 1.00 87.19 105 LEU A N 1
ATOM 834 C CA . LEU A 1 105 ? 3.403 -4.623 -3.397 1.00 87.19 105 LEU A CA 1
ATOM 835 C C . LEU A 1 105 ? 3.871 -3.804 -2.184 1.00 87.19 105 LEU A C 1
ATOM 837 O O . LEU A 1 105 ? 4.502 -4.344 -1.275 1.00 87.19 105 LEU A O 1
ATOM 841 N N . LEU A 1 106 ? 3.499 -2.523 -2.112 1.00 86.56 106 LEU A N 1
ATOM 842 C CA . LEU A 1 106 ? 3.775 -1.677 -0.951 1.00 86.56 106 LEU A CA 1
ATOM 843 C C . LEU A 1 106 ? 3.104 -2.216 0.321 1.00 86.56 106 LEU A C 1
ATOM 845 O O . LEU A 1 106 ? 3.734 -2.283 1.375 1.00 86.56 106 LEU A O 1
ATOM 849 N N . ASN A 1 107 ? 1.841 -2.637 0.234 1.00 86.81 107 ASN A N 1
ATOM 850 C CA . ASN A 1 107 ? 1.135 -3.217 1.378 1.00 86.81 107 ASN A CA 1
ATOM 851 C C . ASN A 1 107 ? 1.802 -4.515 1.862 1.00 86.81 107 ASN A C 1
ATOM 853 O O . ASN A 1 107 ? 1.896 -4.739 3.072 1.00 86.81 107 ASN A O 1
ATOM 857 N N . LEU A 1 108 ? 2.319 -5.341 0.948 1.00 86.38 108 LEU A N 1
ATOM 858 C CA . LEU A 1 108 ? 3.095 -6.531 1.300 1.00 86.38 108 LEU A CA 1
ATOM 859 C C . LEU A 1 108 ? 4.391 -6.161 2.038 1.00 86.38 108 LEU A C 1
ATOM 861 O O . LEU A 1 108 ? 4.691 -6.736 3.084 1.00 86.38 108 LEU A O 1
ATOM 865 N N . ALA A 1 109 ? 5.131 -5.167 1.541 1.00 85.56 109 ALA A N 1
ATOM 866 C CA . ALA A 1 109 ? 6.353 -4.691 2.192 1.00 85.56 109 ALA A CA 1
ATOM 867 C C . ALA A 1 109 ? 6.097 -4.191 3.626 1.00 85.56 109 ALA A C 1
ATOM 869 O O . ALA A 1 109 ? 6.904 -4.436 4.523 1.00 85.56 109 ALA A O 1
ATOM 870 N N . LEU A 1 110 ? 4.970 -3.503 3.847 1.00 84.44 110 LEU A N 1
ATOM 871 C CA . LEU A 1 110 ? 4.600 -2.943 5.152 1.00 84.44 110 LEU A CA 1
ATOM 872 C C . LEU A 1 110 ? 4.111 -4.002 6.147 1.00 84.44 110 LEU A C 1
ATOM 874 O O . LEU A 1 110 ? 4.340 -3.869 7.348 1.00 84.44 110 LEU A O 1
ATOM 878 N N . THR A 1 111 ? 3.436 -5.044 5.664 1.00 82.94 111 THR A N 1
ATOM 879 C CA . THR A 1 111 ? 2.880 -6.111 6.512 1.00 82.94 111 THR A CA 1
ATOM 880 C C . THR A 1 111 ? 3.881 -7.232 6.783 1.00 82.94 111 THR A C 1
ATOM 882 O O . THR A 1 111 ? 3.801 -7.885 7.826 1.00 82.94 111 THR A O 1
ATOM 885 N N . CYS A 1 112 ? 4.869 -7.430 5.904 1.00 77.12 112 CYS A N 1
ATOM 886 C CA . CYS A 1 112 ? 5.887 -8.464 6.044 1.00 77.12 112 CYS A CA 1
ATOM 887 C C . CYS A 1 112 ? 7.308 -7.887 5.949 1.00 77.12 112 CYS A C 1
ATOM 889 O O . CYS A 1 112 ? 7.828 -7.601 4.870 1.00 77.12 112 CYS A O 1
ATOM 891 N N . LYS A 1 113 ? 7.985 -7.811 7.104 1.00 74.50 113 LYS A N 1
ATOM 892 C CA . LYS A 1 113 ? 9.352 -7.275 7.249 1.00 74.50 113 LYS A CA 1
ATOM 893 C C . LYS A 1 113 ? 10.362 -7.911 6.290 1.00 74.50 113 LYS A C 1
ATOM 895 O O . LYS A 1 113 ? 11.262 -7.223 5.828 1.00 74.50 113 LYS A O 1
ATOM 900 N N . SER A 1 114 ? 10.213 -9.194 5.985 1.00 72.38 114 SER A N 1
ATOM 901 C CA . SER A 1 114 ? 11.111 -9.927 5.090 1.00 72.38 114 SER A CA 1
ATOM 902 C C . SER A 1 114 ? 11.041 -9.464 3.636 1.00 72.38 114 SER A C 1
ATOM 904 O O . SER A 1 114 ? 12.034 -9.510 2.928 1.00 72.38 114 SER A O 1
ATOM 906 N N . PHE A 1 115 ? 9.871 -8.998 3.200 1.00 75.75 115 PHE A N 1
ATOM 907 C CA . PHE A 1 115 ? 9.645 -8.513 1.840 1.00 75.75 115 PHE A CA 1
ATOM 908 C C . PHE A 1 115 ? 10.070 -7.048 1.686 1.00 75.75 115 PHE A C 1
ATOM 910 O O . PHE A 1 115 ? 10.543 -6.645 0.624 1.00 75.75 115 PHE A O 1
ATOM 917 N N . GLY A 1 116 ? 9.910 -6.254 2.750 1.00 77.56 116 GLY A N 1
ATOM 918 C CA . GLY A 1 116 ? 10.261 -4.833 2.775 1.00 77.56 116 GLY A CA 1
ATOM 919 C C . GLY A 1 116 ? 11.709 -4.524 3.167 1.00 77.56 116 GLY A C 1
ATOM 920 O O . GLY A 1 116 ? 12.162 -3.402 2.943 1.00 77.56 116 GLY A O 1
ATOM 921 N N . ARG A 1 117 ? 12.454 -5.476 3.742 1.00 77.31 117 ARG A N 1
ATOM 922 C CA . ARG A 1 117 ? 13.842 -5.265 4.178 1.00 77.31 117 ARG A CA 1
ATOM 923 C C . ARG A 1 117 ? 14.831 -5.708 3.088 1.00 77.31 117 ARG A C 1
ATOM 925 O O . ARG A 1 117 ? 14.688 -6.819 2.590 1.00 77.31 117 ARG A O 1
ATOM 932 N N . PRO A 1 118 ? 15.827 -4.877 2.732 1.00 73.00 118 PRO A N 1
ATOM 933 C CA . PRO A 1 118 ? 16.939 -5.298 1.883 1.00 73.00 118 PRO A CA 1
ATOM 934 C C . PRO A 1 118 ? 17.726 -6.434 2.530 1.00 73.00 118 PRO A C 1
ATOM 936 O O . PRO A 1 118 ? 17.998 -6.382 3.736 1.00 73.00 118 PRO A O 1
ATOM 939 N N . ASP A 1 119 ? 18.084 -7.436 1.733 1.00 67.44 119 ASP A N 1
ATOM 940 C CA . ASP A 1 119 ? 18.926 -8.538 2.182 1.00 67.44 119 ASP A CA 1
ATOM 941 C C . ASP A 1 119 ? 20.408 -8.123 2.086 1.00 67.44 119 ASP A C 1
ATOM 943 O O . ASP A 1 119 ? 20.890 -7.873 0.977 1.00 67.44 119 ASP A O 1
ATOM 947 N N . PRO A 1 120 ? 21.134 -8.013 3.218 1.00 61.34 120 PRO A N 1
ATOM 948 C CA . PRO A 1 120 ? 22.542 -7.625 3.221 1.00 61.34 120 PRO A CA 1
ATOM 949 C C . PRO A 1 120 ? 23.474 -8.683 2.611 1.00 61.34 120 PRO A C 1
ATOM 951 O O . PRO A 1 120 ? 24.625 -8.356 2.325 1.00 61.34 120 PRO A O 1
ATOM 954 N N . GLU A 1 121 ? 23.022 -9.930 2.434 1.00 59.06 121 GLU A N 1
ATOM 955 C CA . GLU A 1 121 ? 23.836 -11.008 1.856 1.00 59.06 121 GLU A CA 1
ATOM 956 C C . GLU A 1 121 ? 23.787 -11.026 0.326 1.00 59.06 121 GLU A C 1
ATOM 958 O O . GLU A 1 121 ? 24.743 -11.444 -0.333 1.00 59.06 121 GLU A O 1
ATOM 963 N N . THR A 1 122 ? 22.707 -10.520 -0.268 1.00 57.28 122 THR A N 1
ATOM 964 C CA . THR A 1 122 ? 22.650 -10.332 -1.716 1.00 57.28 122 THR A CA 1
ATOM 965 C C . THR A 1 122 ? 23.405 -9.058 -2.098 1.00 57.28 122 THR A C 1
ATOM 967 O O . THR A 1 122 ? 23.181 -7.998 -1.527 1.00 57.28 122 THR A O 1
ATOM 970 N N . ALA A 1 123 ? 24.255 -9.105 -3.134 1.00 54.06 123 ALA A N 1
ATOM 971 C CA . ALA A 1 123 ? 24.962 -7.924 -3.681 1.00 54.06 123 ALA A CA 1
ATOM 972 C C . ALA A 1 123 ? 24.021 -6.800 -4.189 1.00 54.06 123 ALA A C 1
ATOM 974 O O . ALA A 1 123 ? 24.440 -5.747 -4.670 1.00 54.06 123 ALA A O 1
ATOM 975 N N . LEU A 1 124 ? 22.728 -7.079 -4.123 1.00 57.62 124 LEU A N 1
ATOM 976 C CA . LEU A 1 124 ? 21.576 -6.359 -4.588 1.00 57.62 124 LEU A CA 1
ATOM 977 C C . LEU A 1 124 ? 20.976 -5.660 -3.344 1.00 57.62 124 LEU A C 1
ATOM 979 O O . LEU A 1 124 ? 20.132 -6.224 -2.666 1.00 57.62 124 LEU A O 1
ATOM 983 N N . ASN A 1 125 ? 21.428 -4.436 -3.025 1.00 69.38 125 ASN A N 1
ATOM 984 C CA . ASN A 1 125 ? 21.046 -3.639 -1.830 1.00 69.38 125 ASN A CA 1
ATOM 985 C C . ASN A 1 125 ? 19.552 -3.206 -1.762 1.00 69.38 125 ASN A C 1
ATOM 987 O O . ASN A 1 125 ? 19.218 -2.181 -1.165 1.00 69.38 125 ASN A O 1
ATOM 991 N N . TRP A 1 126 ? 18.638 -3.924 -2.405 1.00 76.38 126 TRP A N 1
ATOM 992 C CA . TRP A 1 126 ? 17.208 -3.617 -2.504 1.00 76.38 126 TRP A CA 1
ATOM 993 C C . TRP A 1 126 ? 16.365 -4.712 -1.842 1.00 76.38 126 TRP A C 1
ATOM 995 O O . TRP A 1 126 ? 16.796 -5.851 -1.683 1.00 76.38 126 TRP A O 1
ATOM 1005 N N . SER A 1 127 ? 15.162 -4.347 -1.398 1.00 82.94 127 SER A N 1
ATOM 1006 C CA . SER A 1 127 ? 14.213 -5.293 -0.808 1.00 82.94 127 SER A CA 1
ATOM 1007 C C . SER A 1 127 ? 13.572 -6.183 -1.873 1.00 82.94 127 SER A C 1
ATOM 1009 O O . SER A 1 127 ? 13.577 -5.858 -3.063 1.00 82.94 127 SER A O 1
ATOM 1011 N N . LEU A 1 128 ? 12.969 -7.297 -1.451 1.00 79.69 128 LEU A N 1
ATOM 1012 C CA . LEU A 1 128 ? 12.317 -8.229 -2.373 1.00 79.69 128 LEU A CA 1
ATOM 1013 C C . LEU A 1 128 ? 11.230 -7.547 -3.210 1.00 79.69 128 LEU A C 1
ATOM 1015 O O . LEU A 1 128 ? 11.081 -7.808 -4.398 1.00 79.69 128 LEU A O 1
ATOM 1019 N N . VAL A 1 129 ? 10.486 -6.635 -2.589 1.00 84.75 129 VAL A N 1
ATOM 1020 C CA . VAL A 1 129 ? 9.423 -5.884 -3.259 1.00 84.75 129 VAL A CA 1
ATOM 1021 C C . VAL A 1 129 ? 9.974 -4.895 -4.288 1.00 84.75 129 VAL A C 1
ATOM 1023 O O . VAL A 1 129 ? 9.369 -4.711 -5.343 1.00 84.75 129 VAL A O 1
ATOM 1026 N N . GLU A 1 130 ? 11.131 -4.292 -4.023 1.00 86.06 130 GLU A N 1
ATOM 1027 C CA . GLU A 1 130 ? 11.820 -3.438 -4.995 1.00 86.06 130 GLU A CA 1
ATOM 1028 C C . GLU A 1 130 ? 12.306 -4.248 -6.209 1.00 86.06 130 GLU A C 1
ATOM 1030 O O . GLU A 1 130 ? 12.176 -3.794 -7.347 1.00 86.06 130 GLU A O 1
ATOM 1035 N N . GLU A 1 131 ? 12.781 -5.481 -6.001 1.00 84.31 131 GLU A N 1
ATOM 1036 C CA . GLU A 1 131 ? 13.148 -6.388 -7.096 1.00 84.31 131 GLU A CA 1
ATOM 1037 C C . GLU A 1 131 ? 11.928 -6.811 -7.931 1.00 84.31 131 GLU A C 1
ATOM 1039 O O . GLU A 1 131 ? 11.979 -6.770 -9.161 1.00 84.31 131 GLU A O 1
ATOM 1044 N N . VAL A 1 132 ? 10.803 -7.137 -7.287 1.00 84.12 132 VAL A N 1
ATOM 1045 C CA . VAL A 1 132 ? 9.538 -7.411 -7.990 1.00 84.12 132 VAL A CA 1
ATOM 1046 C C . VAL A 1 132 ? 9.119 -6.217 -8.838 1.00 84.12 132 VAL A C 1
ATOM 1048 O O . VAL A 1 132 ? 8.827 -6.361 -10.026 1.00 84.12 132 VAL A O 1
ATOM 1051 N N . ALA A 1 133 ? 9.097 -5.025 -8.239 1.00 87.06 133 ALA A N 1
ATOM 1052 C CA . ALA A 1 133 ? 8.680 -3.818 -8.932 1.00 87.06 133 ALA A CA 1
ATOM 1053 C C . ALA A 1 133 ? 9.565 -3.555 -10.157 1.00 87.06 133 ALA A C 1
ATOM 1055 O O . ALA A 1 133 ? 9.057 -3.251 -11.238 1.00 87.06 133 ALA A O 1
ATOM 1056 N N . ARG A 1 134 ? 10.880 -3.772 -10.028 1.00 85.75 134 ARG A N 1
ATOM 1057 C CA . ARG A 1 134 ? 11.838 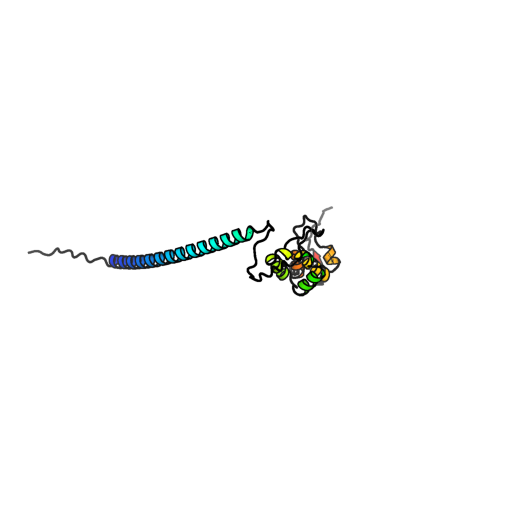-3.684 -11.134 1.00 85.75 134 ARG A CA 1
ATOM 1058 C C . ARG A 1 134 ? 11.505 -4.633 -12.279 1.00 85.75 134 ARG A C 1
ATOM 1060 O O . ARG A 1 134 ? 11.567 -4.229 -13.439 1.00 85.75 134 ARG A O 1
ATOM 1067 N N . GLN A 1 135 ? 11.192 -5.889 -11.977 1.00 84.56 135 GLN A N 1
ATOM 1068 C CA . GLN A 1 135 ? 10.855 -6.880 -12.999 1.00 84.56 135 GLN A CA 1
ATOM 1069 C C . GLN A 1 135 ? 9.555 -6.534 -13.720 1.00 84.56 135 GLN A C 1
ATOM 1071 O O . GLN A 1 135 ? 9.507 -6.597 -14.947 1.00 84.56 135 GLN A O 1
ATOM 1076 N N . ILE A 1 136 ? 8.527 -6.106 -12.982 1.00 86.38 136 ILE A N 1
ATOM 1077 C CA . ILE A 1 136 ? 7.253 -5.692 -13.579 1.00 86.38 136 ILE A CA 1
ATOM 1078 C C . ILE A 1 136 ? 7.476 -4.490 -14.497 1.00 86.38 136 ILE A C 1
ATOM 1080 O O . ILE A 1 136 ? 7.030 -4.516 -15.644 1.00 86.38 136 ILE A O 1
ATOM 1084 N N . VAL A 1 137 ? 8.227 -3.478 -14.048 1.00 86.31 137 VAL A N 1
ATOM 1085 C CA . VAL A 1 137 ? 8.596 -2.330 -14.890 1.00 86.31 137 VAL A CA 1
ATOM 1086 C C . VAL A 1 137 ? 9.327 -2.797 -16.144 1.00 86.31 137 VAL A C 1
ATOM 1088 O O . VAL A 1 137 ? 8.914 -2.436 -17.237 1.00 86.31 137 VAL A O 1
ATOM 1091 N N . ARG A 1 138 ? 10.343 -3.658 -16.022 1.00 84.75 138 ARG A N 1
ATOM 1092 C CA . ARG A 1 138 ? 11.086 -4.194 -17.177 1.00 84.75 138 ARG A CA 1
ATOM 1093 C C . ARG A 1 138 ? 10.230 -5.001 -18.147 1.00 84.75 138 ARG A C 1
ATOM 1095 O O . ARG A 1 138 ? 10.518 -5.002 -19.334 1.00 84.75 138 ARG A O 1
ATOM 1102 N N . SER A 1 139 ? 9.204 -5.689 -17.656 1.00 84.75 139 SER A N 1
ATOM 1103 C CA . SER A 1 139 ? 8.283 -6.444 -18.511 1.00 84.75 139 SER A CA 1
ATOM 1104 C C . SER A 1 139 ? 7.305 -5.548 -19.279 1.00 84.75 139 SER A C 1
ATOM 1106 O O . SER A 1 139 ? 6.821 -5.944 -20.336 1.00 84.75 139 SER A O 1
ATOM 1108 N N . ARG A 1 140 ? 7.000 -4.355 -18.746 1.00 83.12 140 ARG A N 1
ATOM 1109 C CA . ARG A 1 140 ? 6.020 -3.413 -19.310 1.00 83.12 140 ARG A CA 1
ATOM 1110 C C . ARG A 1 140 ? 6.665 -2.302 -20.140 1.00 83.12 140 ARG A C 1
ATOM 1112 O O . ARG A 1 140 ? 6.051 -1.833 -21.091 1.00 83.12 140 ARG A O 1
ATOM 1119 N N . ALA A 1 141 ? 7.855 -1.857 -19.751 1.00 84.75 141 ALA A N 1
ATOM 1120 C CA . ALA A 1 141 ? 8.541 -0.719 -20.341 1.00 84.75 141 ALA A CA 1
ATOM 1121 C C . ALA A 1 141 ? 9.288 -1.109 -21.620 1.00 84.75 141 ALA A C 1
ATOM 1123 O O . ALA A 1 141 ? 9.927 -2.157 -21.700 1.00 84.75 141 ALA A O 1
ATOM 1124 N N . THR A 1 142 ? 9.257 -0.217 -22.604 1.00 84.25 142 THR A N 1
ATOM 1125 C CA . THR A 1 142 ? 10.103 -0.302 -23.797 1.00 84.25 142 THR A CA 1
ATOM 1126 C C . THR A 1 142 ? 11.548 0.092 -23.483 1.00 84.25 142 THR A C 1
ATOM 1128 O O . THR A 1 142 ? 11.815 0.831 -22.533 1.00 84.25 142 THR A O 1
ATOM 1131 N N . ASP A 1 143 ? 12.499 -0.336 -24.318 1.00 81.50 143 ASP A N 1
ATOM 1132 C CA . ASP A 1 143 ? 13.919 0.020 -24.155 1.00 81.50 143 ASP A CA 1
ATOM 1133 C C . ASP A 1 143 ? 14.144 1.542 -24.119 1.00 81.50 143 ASP A C 1
ATOM 1135 O O . ASP A 1 143 ? 14.976 2.044 -23.359 1.00 81.50 143 ASP A O 1
ATOM 1139 N N . ALA A 1 144 ? 13.357 2.292 -24.898 1.00 79.31 144 ALA A N 1
ATOM 1140 C CA . ALA A 1 144 ? 13.385 3.749 -24.902 1.00 79.31 144 ALA A CA 1
ATOM 1141 C C . ALA A 1 144 ? 12.945 4.328 -23.548 1.00 79.31 144 ALA A C 1
ATOM 1143 O O . ALA A 1 144 ? 13.642 5.173 -22.993 1.00 79.31 144 ALA A O 1
ATOM 1144 N N . GLU A 1 145 ? 11.842 3.843 -22.976 1.00 80.94 145 GLU A N 1
ATOM 1145 C CA . GLU A 1 145 ? 11.363 4.278 -21.658 1.00 80.94 145 GLU A CA 1
ATOM 1146 C C . GLU A 1 145 ? 12.346 3.902 -20.543 1.00 80.94 145 GLU A C 1
ATOM 1148 O O . GLU A 1 145 ? 12.634 4.723 -19.671 1.00 80.94 145 GLU A O 1
ATOM 1153 N N . MET A 1 146 ? 12.933 2.703 -20.613 1.00 82.94 146 MET A N 1
ATOM 1154 C CA . MET A 1 146 ? 13.965 2.241 -19.679 1.00 82.94 146 MET A CA 1
ATOM 1155 C C . MET A 1 146 ? 15.225 3.112 -19.723 1.00 82.94 146 MET A C 1
ATOM 1157 O O . MET A 1 146 ? 15.843 3.343 -18.684 1.00 82.94 146 MET A O 1
ATOM 1161 N N . SER A 1 147 ? 15.597 3.628 -20.899 1.00 78.12 147 SER A N 1
ATOM 1162 C CA . SER A 1 147 ? 16.779 4.486 -21.069 1.00 78.12 147 SER A CA 1
ATOM 1163 C C . SER A 1 147 ? 16.640 5.878 -20.436 1.00 78.12 147 SER A C 1
ATOM 1165 O O . SER A 1 147 ? 17.646 6.539 -20.181 1.00 78.12 147 SER A O 1
ATOM 1167 N N . ILE A 1 148 ? 15.405 6.314 -20.164 1.00 78.06 148 ILE A N 1
ATOM 1168 C CA . ILE A 1 148 ? 15.079 7.638 -19.610 1.00 78.06 148 ILE A CA 1
ATOM 1169 C C . ILE A 1 148 ? 14.937 7.580 -18.078 1.00 78.06 148 ILE A C 1
ATOM 1171 O O . ILE A 1 148 ? 14.885 8.620 -17.415 1.00 78.06 148 ILE A O 1
ATOM 1175 N N . LEU A 1 149 ? 14.885 6.379 -17.490 1.00 78.88 149 LEU A N 1
ATOM 1176 C CA . LEU A 1 149 ? 14.762 6.231 -16.044 1.00 78.88 149 LEU A CA 1
ATOM 1177 C C . LEU A 1 149 ? 15.969 6.856 -15.321 1.00 78.88 149 LEU A C 1
ATOM 1179 O O . LEU A 1 149 ? 17.107 6.716 -15.782 1.00 78.88 149 LEU A O 1
ATOM 1183 N N . PRO A 1 150 ? 15.743 7.532 -14.175 1.00 72.19 150 PRO A N 1
ATOM 1184 C CA . PRO A 1 150 ? 16.825 8.035 -13.341 1.00 72.19 150 PRO A CA 1
ATOM 1185 C C . PRO A 1 150 ? 17.827 6.921 -13.043 1.00 72.19 150 PRO A C 1
ATOM 1187 O O . PRO A 1 150 ? 17.435 5.784 -12.769 1.00 72.19 150 PRO A O 1
ATOM 1190 N N . ARG A 1 151 ? 19.126 7.243 -13.092 1.00 67.12 151 ARG A N 1
ATOM 1191 C CA . ARG A 1 151 ? 20.160 6.277 -12.715 1.00 67.12 151 ARG A CA 1
ATOM 1192 C C . ARG A 1 151 ? 19.922 5.858 -11.271 1.00 67.12 151 ARG A C 1
ATOM 1194 O O . ARG A 1 151 ? 19.946 6.681 -10.363 1.00 67.12 151 ARG A O 1
ATOM 1201 N N . TYR A 1 152 ? 19.683 4.567 -11.105 1.00 61.38 152 TYR A N 1
ATOM 1202 C CA . TYR A 1 152 ? 19.410 3.937 -9.828 1.00 61.38 152 TYR A CA 1
ATOM 1203 C C . TYR A 1 152 ? 20.740 3.691 -9.106 1.00 61.38 152 TYR A C 1
ATOM 1205 O O . TYR A 1 152 ? 21.234 2.566 -9.036 1.00 61.38 152 TYR A O 1
ATOM 1213 N N . ASP A 1 153 ? 21.393 4.770 -8.681 1.00 57.62 153 ASP A N 1
ATOM 1214 C CA . ASP A 1 153 ? 22.532 4.688 -7.774 1.00 57.62 153 ASP A CA 1
ATOM 1215 C C . ASP A 1 153 ? 22.045 4.656 -6.319 1.00 57.62 153 ASP A C 1
ATOM 1217 O O . ASP A 1 153 ? 20.904 5.001 -6.007 1.00 57.62 153 ASP A O 1
ATOM 1221 N N . SER A 1 154 ? 22.912 4.222 -5.406 1.00 54.91 154 SER A N 1
ATOM 1222 C CA . SER A 1 154 ? 22.609 4.124 -3.972 1.00 54.91 154 SER A CA 1
ATOM 1223 C C . SER A 1 154 ? 22.303 5.475 -3.306 1.00 54.91 154 SER A C 1
ATOM 1225 O O . SER A 1 154 ? 22.053 5.510 -2.105 1.00 54.91 154 SER A O 1
ATOM 1227 N N . SER A 1 155 ? 22.363 6.583 -4.054 1.00 54.84 155 SER A N 1
ATOM 1228 C CA . SER A 1 155 ? 22.078 7.940 -3.594 1.00 54.84 155 SER A CA 1
ATOM 1229 C C . SER A 1 155 ? 20.765 8.495 -4.161 1.00 54.84 155 SER A C 1
ATOM 1231 O O . SER A 1 155 ? 20.375 9.609 -3.797 1.00 54.84 155 SER A O 1
ATOM 1233 N N . CYS A 1 156 ? 20.080 7.761 -5.042 1.00 58.94 156 CYS A N 1
ATOM 1234 C CA . CYS A 1 156 ? 18.838 8.195 -5.659 1.00 58.94 156 CYS A CA 1
ATOM 1235 C C . CYS A 1 156 ? 17.640 7.884 -4.749 1.00 58.94 156 CYS A C 1
ATOM 1237 O O . CYS A 1 156 ? 17.415 6.743 -4.357 1.00 58.94 156 CYS A O 1
ATOM 1239 N N . THR A 1 157 ? 16.816 8.892 -4.451 1.00 65.75 157 THR A N 1
ATOM 1240 C CA . THR A 1 157 ? 15.560 8.737 -3.686 1.00 65.75 157 THR A CA 1
ATOM 1241 C C . THR A 1 157 ? 14.467 8.002 -4.474 1.00 65.75 157 THR A C 1
ATOM 1243 O O . THR A 1 157 ? 13.399 7.707 -3.941 1.00 65.75 157 THR A O 1
ATOM 1246 N N . VAL A 1 158 ? 14.684 7.752 -5.768 1.00 76.19 158 VAL A N 1
ATOM 1247 C CA . VAL A 1 158 ? 13.691 7.124 -6.641 1.00 76.19 158 VAL A CA 1
ATOM 1248 C C . VAL A 1 158 ? 13.739 5.619 -6.450 1.00 76.19 158 VAL A C 1
ATOM 1250 O O . VAL A 1 158 ? 14.773 5.007 -6.698 1.00 76.19 158 VAL A O 1
ATOM 1253 N N . THR A 1 159 ? 12.605 5.036 -6.055 1.00 85.81 159 THR A N 1
ATOM 1254 C CA . THR A 1 159 ? 12.487 3.588 -5.892 1.00 85.81 159 THR A CA 1
ATOM 1255 C C . THR A 1 159 ? 11.812 2.894 -7.083 1.00 85.81 159 THR A C 1
ATOM 1257 O O . THR A 1 159 ? 11.049 3.531 -7.813 1.00 85.81 159 THR A O 1
ATOM 1260 N N . TRP A 1 160 ? 12.035 1.595 -7.300 1.00 87.31 160 TRP A N 1
ATOM 1261 C CA . TRP A 1 160 ? 11.372 0.809 -8.344 1.00 87.31 160 TRP A CA 1
ATOM 1262 C C . TRP A 1 160 ? 9.875 0.739 -8.098 1.00 87.31 160 TRP A C 1
ATOM 1264 O O . TRP A 1 160 ? 9.111 0.827 -9.056 1.00 87.31 160 TRP A O 1
ATOM 1274 N N . LEU A 1 161 ? 9.442 0.681 -6.835 1.00 87.12 161 LEU A N 1
ATOM 1275 C CA . LEU A 1 161 ? 8.029 0.841 -6.482 1.00 87.12 161 LEU A CA 1
ATOM 1276 C C . LEU A 1 161 ? 7.460 2.180 -6.966 1.00 87.12 161 LEU A C 1
ATOM 1278 O O . LEU A 1 161 ? 6.365 2.228 -7.526 1.00 87.12 161 LEU A O 1
ATOM 1282 N N . SER A 1 162 ? 8.213 3.267 -6.790 1.00 86.38 162 SER A N 1
ATOM 1283 C CA . SER A 1 162 ? 7.800 4.605 -7.229 1.00 86.38 162 SER A CA 1
ATOM 1284 C C . SER A 1 162 ? 7.747 4.716 -8.757 1.00 86.38 162 SER A C 1
ATOM 1286 O O . SER A 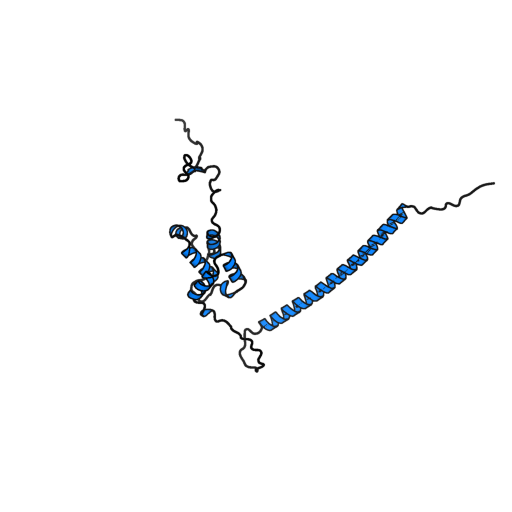1 162 ? 6.863 5.374 -9.308 1.00 86.38 162 SER A O 1
ATOM 1288 N N . ILE A 1 163 ? 8.671 4.049 -9.456 1.00 86.31 163 ILE A N 1
ATOM 1289 C CA . ILE A 1 163 ? 8.678 3.960 -10.921 1.00 86.31 163 ILE A CA 1
ATOM 1290 C C . ILE A 1 163 ? 7.476 3.144 -11.405 1.00 86.31 163 ILE A C 1
ATOM 1292 O O . ILE A 1 163 ? 6.741 3.614 -12.269 1.00 86.31 163 ILE A O 1
ATOM 1296 N N . LEU A 1 164 ? 7.226 1.968 -10.824 1.00 88.12 164 LEU A N 1
ATOM 1297 C CA . LEU A 1 164 ? 6.084 1.123 -11.170 1.00 88.12 164 LEU A CA 1
ATOM 1298 C C . LEU A 1 164 ? 4.759 1.871 -10.991 1.00 88.12 164 LEU A C 1
ATOM 1300 O O . LEU A 1 164 ? 3.926 1.874 -11.895 1.00 88.12 164 LEU A O 1
ATOM 1304 N N . HIS A 1 165 ? 4.609 2.591 -9.878 1.00 88.00 165 HIS A N 1
ATOM 1305 C CA . HIS A 1 165 ? 3.445 3.439 -9.629 1.00 88.00 165 HIS A CA 1
ATOM 1306 C C . HIS A 1 165 ? 3.241 4.490 -10.735 1.00 88.00 165 HIS A C 1
ATOM 1308 O O . HIS A 1 165 ? 2.115 4.783 -11.127 1.00 88.00 165 HIS A O 1
ATOM 1314 N N . ARG A 1 166 ? 4.321 5.047 -11.296 1.00 84.31 166 ARG A N 1
ATOM 1315 C CA . ARG A 1 166 ? 4.243 5.993 -12.420 1.00 84.31 166 ARG A CA 1
ATOM 1316 C C . ARG A 1 166 ? 3.840 5.325 -13.740 1.00 84.31 166 ARG A C 1
ATOM 1318 O O . ARG A 1 166 ? 3.175 5.969 -14.545 1.00 84.31 166 ARG A O 1
ATOM 1325 N N . PHE A 1 167 ? 4.214 4.064 -13.962 1.00 80.50 167 PHE A N 1
ATOM 1326 C CA . PHE A 1 167 ? 3.742 3.275 -15.111 1.00 80.50 167 PHE A CA 1
ATOM 1327 C C . PHE A 1 167 ? 2.265 2.876 -14.979 1.00 80.50 167 PHE A C 1
ATOM 1329 O O . PHE A 1 167 ? 1.574 2.756 -15.985 1.00 80.50 167 PHE A O 1
ATOM 1336 N N . GLU A 1 168 ? 1.768 2.688 -13.756 1.00 84.50 168 GLU A N 1
ATOM 1337 C CA . GLU A 1 168 ? 0.346 2.424 -13.476 1.00 84.50 168 GLU A CA 1
ATOM 1338 C C . GLU A 1 168 ? -0.524 3.675 -13.588 1.00 84.50 168 GLU A C 1
ATOM 1340 O O . GLU A 1 168 ? -1.695 3.599 -13.959 1.00 84.50 168 GLU A O 1
ATOM 1345 N N . HIS A 1 169 ? 0.063 4.833 -13.300 1.00 80.44 169 HIS A N 1
ATOM 1346 C CA . HIS A 1 169 ? -0.586 6.131 -13.391 1.00 80.44 169 HIS A CA 1
ATOM 1347 C C . HIS A 1 169 ? 0.163 7.019 -14.389 1.0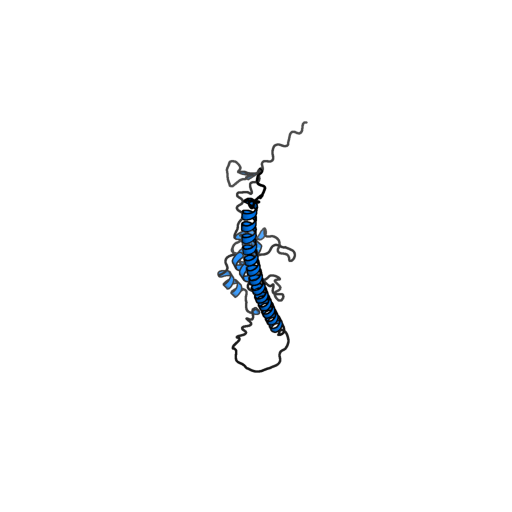0 80.44 169 HIS A C 1
ATOM 1349 O O . HIS A 1 169 ? 0.803 7.995 -13.976 1.00 80.44 169 HIS A O 1
ATOM 1355 N N . PRO A 1 170 ? 0.117 6.688 -15.699 1.00 69.25 170 PRO A N 1
ATOM 1356 C CA . PRO A 1 170 ? 0.761 7.500 -16.714 1.00 69.25 170 PRO A CA 1
ATOM 1357 C C . PRO A 1 170 ? 0.228 8.926 -16.604 1.00 69.25 170 PRO A C 1
ATOM 1359 O O . PRO A 1 170 ? -0.982 9.160 -16.562 1.00 69.25 170 PRO A O 1
ATOM 1362 N N . LEU A 1 171 ? 1.145 9.890 -16.521 1.00 65.69 171 LEU A N 1
ATOM 1363 C CA . LEU A 1 171 ? 0.787 11.300 -16.554 1.00 65.69 171 LEU A CA 1
ATOM 1364 C C . LEU A 1 171 ? 0.099 11.551 -17.897 1.00 65.69 171 LEU A C 1
ATOM 1366 O O . LEU A 1 171 ? 0.751 11.521 -18.939 1.00 65.69 171 LEU A O 1
ATOM 1370 N N . LEU A 1 172 ? -1.217 11.772 -17.875 1.00 54.34 172 LEU A N 1
ATOM 1371 C CA . LEU A 1 172 ? -1.945 12.272 -19.033 1.00 54.34 172 LEU A CA 1
ATOM 1372 C C . LEU A 1 172 ? -1.386 13.663 -19.323 1.00 54.34 172 LEU A C 1
ATOM 1374 O O . LEU A 1 172 ? -1.744 14.656 -18.689 1.00 54.34 172 LEU A O 1
ATOM 1378 N N . PHE A 1 173 ? -0.450 13.729 -20.263 1.00 52.91 173 PHE A N 1
ATOM 1379 C CA . PHE A 1 173 ? 0.140 14.967 -20.755 1.00 52.91 173 PHE A CA 1
ATOM 1380 C C . PHE A 1 173 ? -0.836 15.793 -21.602 1.00 52.91 173 PHE A C 1
ATOM 1382 O O . PHE A 1 173 ? -0.409 16.591 -22.430 1.00 52.91 173 PHE A O 1
ATOM 1389 N N . ASP A 1 174 ? -2.138 15.700 -21.338 1.00 49.69 174 ASP A N 1
ATOM 1390 C CA . ASP A 1 174 ? -3.132 16.621 -21.887 1.00 49.69 174 ASP A CA 1
ATOM 1391 C C . ASP A 1 174 ? -2.874 18.066 -21.404 1.00 49.69 174 ASP A C 1
ATOM 1393 O O . ASP A 1 174 ? -3.342 19.025 -22.011 1.00 49.69 174 ASP A O 1
ATOM 1397 N N . VAL A 1 175 ? -2.082 18.232 -20.333 1.00 47.31 175 VAL A N 1
ATOM 1398 C CA . VAL A 1 175 ? -1.788 19.515 -19.667 1.00 47.31 175 VAL A CA 1
ATOM 1399 C C . VAL A 1 175 ? -0.322 19.967 -19.841 1.00 47.31 175 VAL A C 1
ATOM 1401 O O . VAL A 1 175 ? 0.068 21.012 -19.329 1.00 47.31 175 VAL A O 1
ATOM 1404 N N . LEU A 1 176 ? 0.517 19.227 -20.586 1.00 49.91 176 LEU A N 1
ATOM 1405 C CA . LEU A 1 176 ? 1.894 19.661 -20.903 1.00 49.91 176 LEU A CA 1
ATOM 1406 C C . LEU A 1 176 ? 2.002 20.552 -22.144 1.00 49.91 176 LEU A C 1
ATOM 1408 O O . LEU A 1 176 ? 3.099 21.001 -22.485 1.00 49.91 176 LEU A O 1
ATOM 1412 N N . LEU A 1 177 ? 0.885 20.887 -22.785 1.00 53.19 177 LEU A N 1
ATOM 1413 C CA . LEU A 1 177 ? 0.847 22.119 -23.557 1.00 53.19 177 LEU A CA 1
ATOM 1414 C C . LEU A 1 177 ? 0.831 23.267 -22.545 1.00 53.19 177 LEU A C 1
ATOM 1416 O O . LEU A 1 177 ? -0.217 23.778 -22.153 1.00 53.19 177 LEU A O 1
ATOM 1420 N N . GLY A 1 178 ? 2.020 23.654 -22.069 1.00 52.22 178 GLY A N 1
ATOM 1421 C CA . GLY A 1 178 ? 2.184 24.953 -21.425 1.00 52.22 178 GLY A CA 1
ATOM 1422 C C . GLY A 1 178 ? 1.575 26.023 -22.334 1.00 52.22 178 GLY A C 1
ATOM 1423 O O . GLY A 1 178 ? 1.534 25.829 -23.546 1.00 52.22 178 GLY A O 1
ATOM 1424 N N . ARG A 1 179 ? 1.116 27.152 -21.773 1.00 57.41 179 ARG A N 1
ATOM 1425 C CA . ARG A 1 179 ? 0.419 28.256 -22.485 1.00 57.41 179 ARG A CA 1
ATOM 1426 C C . ARG A 1 179 ? 1.032 28.703 -23.826 1.00 57.41 179 ARG A C 1
ATOM 1428 O O . ARG A 1 179 ? 0.384 29.449 -24.547 1.00 57.41 179 ARG A O 1
ATOM 1435 N N . TYR A 1 180 ? 2.257 28.281 -24.124 1.00 59.47 180 TYR A N 1
ATOM 1436 C CA . TYR A 1 180 ? 3.031 28.621 -25.303 1.00 59.47 180 TYR A CA 1
ATOM 1437 C C . TYR A 1 180 ? 3.384 27.421 -26.196 1.00 59.47 180 TYR A C 1
ATOM 1439 O O . TYR A 1 180 ? 4.366 27.497 -26.923 1.00 59.47 180 TYR A O 1
ATOM 1447 N N . VAL A 1 181 ? 2.667 26.297 -26.132 1.00 61.44 181 VAL A N 1
ATOM 1448 C CA . VAL A 1 181 ? 2.871 25.162 -27.048 1.00 61.44 181 VAL A CA 1
ATOM 1449 C C . VAL A 1 181 ? 1.539 24.809 -27.696 1.00 61.44 181 VAL A C 1
ATOM 1451 O O . VAL A 1 181 ? 0.576 24.477 -27.013 1.00 61.44 181 VAL A O 1
ATOM 1454 N N . GLU A 1 182 ? 1.486 24.887 -29.022 1.00 68.69 182 GLU A N 1
ATOM 1455 C CA . GLU A 1 182 ? 0.287 24.616 -29.818 1.00 68.69 182 GLU A CA 1
ATOM 1456 C C . GLU A 1 182 ? 0.576 23.547 -30.880 1.00 68.69 182 GLU A C 1
ATOM 1458 O O . GLU A 1 182 ? 1.718 23.367 -31.314 1.00 68.69 182 GLU A O 1
ATOM 1463 N N . TYR A 1 183 ? -0.463 22.827 -31.314 1.00 70.12 183 TYR A N 1
ATOM 1464 C CA . TYR A 1 183 ? -0.355 21.900 -32.441 1.00 70.12 183 TYR A CA 1
ATOM 1465 C C . TYR A 1 183 ? -0.251 22.668 -33.753 1.00 70.12 183 TYR A C 1
ATOM 1467 O O . TYR A 1 183 ? -1.128 23.469 -34.096 1.00 70.12 183 TYR A O 1
ATOM 1475 N N . LEU A 1 184 ? 0.795 22.377 -34.523 1.00 64.94 184 LEU A N 1
ATOM 1476 C CA . LEU A 1 184 ? 1.020 23.021 -35.806 1.00 64.94 184 LEU A CA 1
ATOM 1477 C C . LEU A 1 184 ? -0.102 22.611 -36.766 1.00 64.94 184 LEU A C 1
ATOM 1479 O O . LEU A 1 184 ? -0.261 21.436 -37.088 1.00 64.94 184 LEU A O 1
ATOM 1483 N N . ASN A 1 185 ? -0.893 23.582 -37.222 1.00 66.94 185 ASN A N 1
ATOM 1484 C CA . ASN A 1 185 ? -1.984 23.353 -38.174 1.00 66.94 185 ASN A CA 1
ATOM 1485 C C . ASN A 1 185 ? -3.005 22.282 -37.720 1.00 66.94 185 ASN A C 1
ATOM 1487 O O . ASN A 1 185 ? -3.571 21.570 -38.546 1.00 66.94 185 ASN A O 1
ATOM 1491 N N . ARG A 1 186 ? -3.223 22.147 -36.399 1.00 64.38 186 ARG A N 1
ATOM 1492 C CA . ARG A 1 186 ? -4.101 21.129 -35.776 1.00 64.38 186 ARG A CA 1
ATOM 1493 C C . ARG A 1 186 ? -3.698 19.672 -36.044 1.00 64.38 186 ARG A C 1
ATOM 1495 O O . ARG A 1 186 ? -4.469 18.762 -35.738 1.00 64.38 186 ARG A O 1
ATOM 1502 N N . ASP A 1 187 ? -2.500 19.442 -36.566 1.00 64.75 187 ASP A N 1
ATOM 1503 C CA . ASP A 1 187 ? -1.925 18.112 -36.700 1.00 64.75 187 ASP A CA 1
ATOM 1504 C C . ASP A 1 187 ? -1.366 17.675 -35.339 1.00 64.75 187 ASP A C 1
ATOM 1506 O O . ASP A 1 187 ? -0.389 18.234 -34.838 1.00 64.75 187 ASP A O 1
ATOM 1510 N N . LYS A 1 188 ? -1.990 16.663 -34.725 1.00 68.56 188 LYS A N 1
ATOM 1511 C CA . LYS A 1 188 ? -1.583 16.145 -33.407 1.00 68.56 188 LYS A CA 1
ATOM 1512 C C . LYS A 1 188 ? -0.193 15.501 -33.410 1.00 68.56 188 LYS A C 1
ATOM 1514 O O . LYS A 1 188 ? 0.332 15.200 -32.343 1.00 68.56 188 LYS A O 1
ATOM 1519 N N . THR A 1 189 ? 0.402 15.294 -34.584 1.00 66.50 189 THR A N 1
ATOM 1520 C CA . THR A 1 189 ? 1.748 14.728 -34.724 1.00 66.50 189 THR A CA 1
ATOM 1521 C C . THR A 1 189 ? 2.858 15.782 -34.677 1.00 66.50 189 THR A C 1
ATOM 1523 O O . THR A 1 189 ? 4.033 15.419 -34.647 1.00 66.50 189 THR A O 1
ATOM 1526 N N . LYS A 1 190 ? 2.524 17.084 -34.662 1.00 60.97 190 LYS A N 1
ATOM 1527 C CA . LYS A 1 190 ? 3.505 18.182 -34.722 1.00 60.97 190 LYS A CA 1
ATOM 1528 C C . LYS A 1 190 ? 3.159 19.303 -33.743 1.00 60.97 190 LYS A C 1
ATOM 1530 O O . LYS A 1 190 ? 2.060 19.846 -33.771 1.00 60.97 190 LYS A O 1
ATOM 1535 N N . VAL A 1 191 ? 4.122 19.698 -32.911 1.00 63.75 191 VAL A N 1
ATOM 1536 C CA . VAL A 1 191 ? 3.973 20.782 -31.921 1.00 63.75 191 VAL A CA 1
ATOM 1537 C C . VAL A 1 191 ? 4.949 21.927 -32.198 1.00 63.75 191 VAL A C 1
ATOM 1539 O O . VAL A 1 191 ? 6.075 21.689 -32.634 1.00 63.75 191 VAL A O 1
ATOM 1542 N N . CYS A 1 192 ? 4.527 23.170 -31.946 1.00 66.50 192 CYS A N 1
ATOM 1543 C CA . CYS A 1 192 ? 5.365 24.366 -32.050 1.00 66.50 192 CYS A CA 1
ATOM 1544 C C . CYS A 1 192 ? 5.241 25.258 -30.807 1.00 66.50 192 CYS A C 1
ATOM 1546 O O . CYS A 1 192 ? 4.151 25.422 -30.257 1.00 66.50 192 CYS A O 1
ATOM 1548 N N . GLY A 1 193 ? 6.359 25.854 -30.382 1.00 63.16 193 GLY A N 1
ATOM 1549 C CA . GLY A 1 193 ? 6.392 26.816 -29.281 1.00 63.16 193 GLY A CA 1
ATOM 1550 C C . GLY A 1 193 ? 6.106 28.243 -29.759 1.00 63.16 193 GLY A C 1
ATOM 1551 O O . GLY A 1 193 ? 6.782 28.730 -30.665 1.00 63.16 193 GLY A O 1
ATOM 1552 N N . THR A 1 194 ? 5.150 28.945 -29.156 1.00 64.88 194 THR A N 1
ATOM 1553 C CA . THR A 1 194 ? 4.863 30.360 -29.432 1.00 64.88 194 THR A CA 1
ATOM 1554 C C . THR A 1 194 ? 5.823 31.268 -28.660 1.00 64.88 194 THR A C 1
ATOM 1556 O O . THR A 1 194 ? 5.454 31.948 -27.706 1.00 64.88 194 THR A O 1
ATOM 1559 N N . TYR A 1 195 ? 7.084 31.334 -29.099 1.00 58.03 195 TYR A N 1
ATOM 1560 C CA . TYR A 1 195 ? 7.939 32.471 -28.752 1.00 58.03 195 TYR A CA 1
ATOM 1561 C C . TYR A 1 195 ? 7.515 33.675 -29.597 1.00 58.03 195 TYR A C 1
ATOM 1563 O O . TYR A 1 195 ? 7.803 33.776 -30.790 1.00 58.03 195 TYR A O 1
ATOM 1571 N N . GLY A 1 196 ? 6.773 34.585 -28.969 1.00 50.66 196 GLY A N 1
ATOM 1572 C CA . GLY A 1 196 ? 6.378 35.852 -29.563 1.00 50.66 196 GLY A CA 1
ATOM 1573 C C . GLY A 1 196 ? 7.592 36.693 -29.966 1.00 50.66 196 GLY A C 1
ATOM 1574 O O . GLY A 1 196 ? 8.360 37.132 -29.121 1.00 50.66 196 GLY A O 1
ATOM 1575 N N . ARG A 1 197 ? 7.716 36.930 -31.276 1.00 52.72 197 ARG A N 1
ATOM 1576 C CA . ARG A 1 197 ? 8.103 38.202 -31.909 1.00 52.72 197 ARG A CA 1
ATOM 1577 C C . ARG A 1 197 ? 9.148 39.034 -31.139 1.00 52.72 197 ARG A C 1
ATOM 1579 O O . ARG A 1 197 ? 8.813 40.037 -30.518 1.00 52.72 197 ARG A O 1
ATOM 1586 N N . GLY A 1 198 ? 10.420 38.669 -31.261 1.00 48.00 198 GLY A N 1
ATOM 1587 C CA . GLY A 1 198 ? 11.536 39.457 -30.739 1.00 48.00 198 GLY A CA 1
ATOM 1588 C C . GLY A 1 198 ? 12.639 39.670 -31.766 1.00 48.00 198 GLY A C 1
ATOM 1589 O O . GLY A 1 198 ? 13.729 39.181 -31.540 1.00 48.00 198 GLY A O 1
ATOM 1590 N N . TYR A 1 199 ? 12.373 40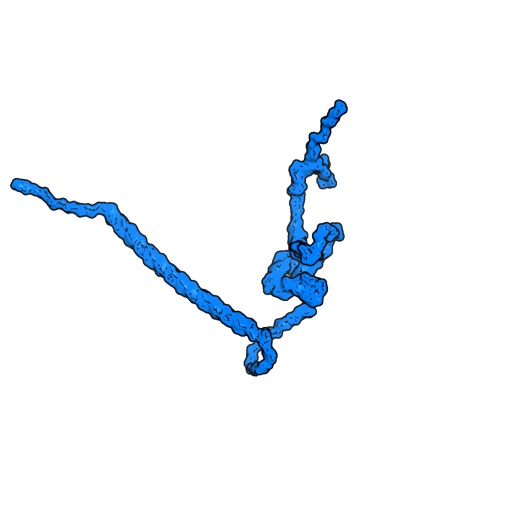.377 -32.872 1.00 46.66 199 TYR A N 1
ATOM 1591 C CA . TYR A 1 199 ? 13.415 41.020 -33.690 1.00 46.66 199 TYR A CA 1
ATOM 1592 C C . TYR A 1 199 ? 12.833 42.193 -34.484 1.00 46.66 199 TYR A C 1
ATOM 1594 O O . TYR A 1 199 ? 12.056 41.980 -35.410 1.00 46.66 199 TYR A O 1
ATOM 1602 N N . GLN A 1 200 ? 13.273 43.412 -34.172 1.00 41.84 200 GLN A N 1
ATOM 1603 C CA . GLN A 1 200 ? 13.710 44.366 -35.195 1.00 41.84 200 GLN A CA 1
ATOM 1604 C C . GLN A 1 200 ? 14.944 45.093 -34.653 1.00 41.84 200 GLN A C 1
ATOM 1606 O O . GLN A 1 200 ? 14.839 46.038 -33.878 1.00 41.84 200 GLN A O 1
ATOM 1611 N N . GLY A 1 201 ? 16.124 44.588 -35.022 1.00 39.16 201 GLY A N 1
ATOM 1612 C CA . GLY A 1 201 ? 17.349 45.376 -34.992 1.00 39.16 201 GLY A CA 1
ATOM 1613 C C . GLY A 1 201 ? 17.293 46.369 -36.149 1.00 39.16 201 GLY A C 1
ATOM 1614 O O . GLY A 1 201 ? 17.134 45.957 -37.298 1.00 39.16 201 GLY A O 1
ATOM 1615 N N . GLY A 1 202 ? 17.355 47.660 -35.829 1.00 44.97 202 GLY A N 1
ATOM 1616 C CA . GLY A 1 202 ? 17.565 48.717 -36.811 1.00 44.97 202 GLY A CA 1
ATOM 1617 C C . GLY A 1 202 ? 18.996 48.657 -37.334 1.00 44.97 202 GLY A C 1
ATOM 1618 O O . GLY A 1 202 ? 19.931 48.478 -36.553 1.00 44.97 202 GLY A O 1
ATOM 1619 N N . SER A 1 203 ? 19.123 48.744 -38.657 1.00 47.47 203 SER A N 1
ATOM 1620 C CA . SER A 1 203 ? 20.360 49.145 -39.335 1.00 47.47 203 SER A CA 1
ATOM 1621 C C . SER A 1 203 ? 20.616 50.634 -39.142 1.00 47.47 203 SER A C 1
ATOM 1623 O O . SER A 1 203 ? 19.617 51.372 -38.976 1.00 47.47 203 SER A O 1
#

Radius of gyration: 37.15 Å; chains: 1; bounding box: 82×88×100 Å